Protein 8IM0 (pdb70)

Secondary structure (DSSP, 8-state):
--S-SSEEEEEEEEEEETTEEEEEEEEEEEETTTTEEEEEEEEEESPSPSS-GGGTGGG--TTS-B--TTS--HHHHTTTT-EEEEEEEEETTS-EEEEEEEEEEETTEEEEEEEEEEE---TTSTTTTT-EEEEPPEEEEEEEETTEEEEEEEEEEEETTS-EEEEEEEEEEEESS--PPP-SEEEEEEEEEEEE-TTSSEEEEEEEEEEE--/---EEEEE--EEEETT--EEEEEEEESS-GGGSEEEEEEE-TTS--EEEEEE-TTS-EEE-GGGTTTEEEEEEGGGTEEEEEE-S--GGG-EEEEEEEESS--S-GGG--EE---EEEEEEPP-

Radius of gyration: 22.07 Å; Cα contacts (8 Å, |Δi|>4): 914; chains: 2; bounding box: 45×40×70 Å

CATH classification: 2.40.155.10

Sequence (338 aa):
AIIKEFMRFKVHMEGSVNGHEFEIEGEGEGRPYEGTQTAKLKVTKGGPLPFAWDILSPQFSKAYVKHPADIPDYLKLSFPEGFKWERVMNFEDGGVVTVTQDSSLQDGEFIYKVKLRGTNFPSDGPVMQKKTMGWEASSERMYPEDGALKGEIKQRLKLKDGGHYDAEVKTTYKAKKPVQLPGAYNVNIKLDITSHNEDYTIVEQYERAEGRHSAQVQLVESGGGLVQAGGSLRLSCAVSGRPFSEYNLGWFRQAPGKEREFVARIRSSGTTVYTDSVKGRFSASRDNAKNMGYLQLNSLEPEDTAVYYCAMSRVDTDSPAFYDYWGQGTQVTVSTPR

Nearest PDB structures (foldseek):
  8b7g-assembly1_A  TM=1.001E+00  e=2.793E-44  Discosoma sp.
  2h5r-assembly1_A  TM=1.001E+00  e=3.870E-44  Discosoma sp.
  2h5o-assembly2_B  TM=1.000E+00  e=5.978E-44  Discosoma sp.
  8gos-assembly2_B  TM=1.001E+00  e=7.431E-44  Discosoma sp.
  7ry2-assembly4_D  TM=1.001E+00  e=2.087E-43  Discosoma sp.

Structure (mmCIF, N/CA/C/O backbone):
data_8IM0
#
_entry.id   8IM0
#
_cell.length_a   63.075
_cell.length_b   75.310
_cell.length_c   83.625
_cell.angle_alpha   90.00
_cell.angle_beta   90.00
_cell.angle_gamma   90.00
#
_symmetry.space_group_name_H-M   'P 21 21 21'
#
loop_
_entity.id
_entity.type
_entity.pdbx_description
1 polymer 'MCherry fluorescent protein'
2 polymer LaM8
3 water water
#
loop_
_atom_site.group_PDB
_atom_site.id
_atom_site.type_symbol
_atom_site.label_atom_id
_atom_site.label_alt_id
_atom_site.label_comp_id
_atom_site.label_asym_id
_atom_site.label_entity_id
_atom_site.label_seq_id
_atom_site.pdbx_PDB_ins_code
_atom_site.Cartn_x
_atom_site.Cartn_y
_atom_site.Cartn_z
_atom_site.occupancy
_atom_site.B_iso_or_equiv
_atom_site.auth_seq_id
_atom_site.auth_comp_id
_atom_site.auth_asym_id
_atom_site.auth_atom_id
_atom_site.pdbx_PDB_model_num
ATOM 1 N N . ALA A 1 12 ? -23.947 21.447 -14.190 1.00 27.45 6 ALA A N 1
ATOM 2 C CA . ALA A 1 12 ? -22.943 21.110 -15.201 1.00 33.82 6 ALA A CA 1
ATOM 3 C C . ALA A 1 12 ? -22.013 20.032 -14.661 1.00 27.66 6 ALA A C 1
ATOM 4 O O . ALA A 1 12 ? -21.541 20.112 -13.528 1.00 34.22 6 ALA A O 1
ATOM 6 N N . ILE A 1 13 ? -21.762 19.007 -15.465 1.00 14.93 7 ILE A N 1
ATOM 7 C CA . ILE A 1 13 ? -20.886 17.905 -15.081 1.00 14.59 7 ILE A CA 1
ATOM 8 C C . ILE A 1 13 ? -19.570 17.958 -15.851 1.00 12.08 7 ILE A C 1
ATOM 9 O O . ILE A 1 13 ? -18.490 17.992 -15.258 1.00 13.53 7 ILE A O 1
ATOM 14 N N . ILE A 1 14 ? -19.641 17.960 -17.183 1.00 11.25 8 ILE A N 1
ATOM 15 C CA . ILE A 1 14 ? -18.454 18.088 -18.027 1.00 11.55 8 ILE A CA 1
ATOM 16 C C . ILE A 1 14 ? -18.666 19.288 -18.929 1.00 11.64 8 ILE A C 1
ATOM 17 O O . ILE A 1 14 ? -19.660 19.351 -19.664 1.00 12.72 8 ILE A O 1
ATOM 22 N N . LYS A 1 15 ? -17.749 20.243 -18.854 1.00 10.69 9 LYS A N 1
ATOM 23 C CA . LYS A 1 15 ? -17.738 21.408 -19.726 1.00 10.98 9 LYS A CA 1
ATOM 24 C C . LYS A 1 15 ? -16.775 21.169 -20.889 1.00 10.24 9 LYS A C 1
ATOM 25 O O . LYS A 1 15 ? -16.019 20.198 -20.914 1.00 10.30 9 LYS A O 1
ATOM 31 N N . GLU A 1 16 ? -16.762 22.103 -21.840 1.00 9.52 10 GLU A N 1
ATOM 32 C CA . GLU A 1 16 ? -15.886 21.978 -23.001 1.00 9.69 10 GLU A CA 1
ATOM 33 C C . GLU A 1 16 ? -14.423 22.225 -22.675 1.00 8.85 10 GLU A C 1
ATOM 34 O O . GLU A 1 16 ? -13.558 21.869 -23.487 1.00 10.05 10 GLU A O 1
ATOM 40 N N . PHE A 1 17 ? -14.129 22.786 -21.504 1.00 8.78 11 PHE A N 1
ATOM 41 C CA . PHE A 1 17 ? -12.774 22.912 -20.994 1.00 8.61 11 PHE A CA 1
ATOM 42 C C . PHE A 1 17 ? -12.801 22.340 -19.591 1.00 9.95 11 PHE A C 1
ATOM 43 O O . PHE A 1 17 ? -13.680 22.697 -18.803 1.00 10.69 11 PHE A O 1
ATOM 51 N N . MET A 1 18 ? -11.861 21.445 -19.282 1.00 8.72 12 MET A N 1
ATOM 52 C CA . MET A 1 18 ? -11.776 20.794 -17.971 1.00 10.57 12 MET A CA 1
ATOM 53 C C . MET A 1 18 ? -10.332 20.636 -17.538 1.00 8.68 12 MET A C 1
ATOM 54 O O . MET A 1 18 ? -9.478 20.257 -18.340 1.00 10.07 12 MET A O 1
ATOM 59 N N . ARG A 1 19 ? -10.083 20.889 -16.253 1.00 9.76 13 ARG A N 1
ATOM 60 C CA . ARG A 1 19 ? -8.800 20.630 -15.612 1.00 10.89 13 ARG A CA 1
ATOM 61 C C . ARG A 1 19 ? -8.826 19.303 -14.865 1.00 11.50 13 ARG A C 1
ATOM 62 O O . ARG A 1 19 ? -9.885 18.785 -14.511 1.00 11.71 13 ARG A O 1
ATOM 70 N N . PHE A 1 20 ? -7.629 18.767 -14.614 1.00 10.39 14 PHE A N 1
ATOM 71 C CA . PHE A 1 20 ? -7.481 17.563 -13.812 1.00 11.64 14 PHE A CA 1
ATOM 72 C C . PHE A 1 20 ? -6.254 17.658 -12.918 1.00 10.79 14 PHE A C 1
ATOM 73 O O . PHE A 1 20 ? -5.331 18.429 -13.171 1.00 11.14 14 PHE A O 1
ATOM 81 N N . LYS A 1 21 ? -6.273 16.850 -11.862 1.00 11.77 15 LYS A N 1
ATOM 82 C CA . LYS A 1 21 ? -5.124 16.634 -10.989 1.00 10.67 15 LYS A CA 1
ATOM 83 C C . LYS A 1 21 ? -4.844 15.140 -10.934 1.00 11.73 15 LYS A C 1
ATOM 84 O O . LYS A 1 21 ? -5.773 14.329 -10.962 1.00 12.98 15 LYS A O 1
ATOM 90 N N . VAL A 1 22 ? -3.568 14.768 -10.877 1.00 12.07 16 VAL A N 1
ATOM 91 C CA . VAL A 1 22 ? -3.194 13.356 -10.881 1.00 12.97 16 VAL A CA 1
ATOM 92 C C . VAL A 1 22 ? -2.118 13.084 -9.834 1.00 12.86 16 VAL A C 1
ATOM 93 O O . VAL A 1 22 ? -1.187 13.873 -9.654 1.00 12.67 16 VAL A O 1
ATOM 97 N N . HIS A 1 23 ? -2.246 11.944 -9.158 1.00 12.53 17 HIS A N 1
ATOM 98 C CA . HIS A 1 23 ? -1.225 11.429 -8.250 1.00 13.40 17 HIS A CA 1
ATOM 99 C C . HIS A 1 23 ? -0.938 9.987 -8.650 1.00 12.87 17 HIS A C 1
ATOM 100 O O . HIS A 1 23 ? -1.870 9.193 -8.823 1.00 13.46 17 HIS A O 1
ATOM 107 N N . MET A 1 24 ? 0.343 9.643 -8.778 1.00 12.95 18 MET A N 1
ATOM 108 C CA . MET A 1 24 ? 0.701 8.254 -9.022 1.00 12.16 18 MET A CA 1
ATOM 109 C C . MET A 1 24 ? 1.713 7.793 -7.971 1.00 11.99 18 MET A C 1
ATOM 110 O O . MET A 1 24 ? 2.616 8.545 -7.583 1.00 13.94 18 MET A O 1
ATOM 115 N N . GLU A 1 25 ? 1.519 6.573 -7.484 1.00 12.75 19 GLU A N 1
ATOM 116 C CA . GLU A 1 25 ? 2.515 5.887 -6.673 1.00 13.77 19 GLU A CA 1
ATOM 117 C C . GLU A 1 25 ? 2.910 4.624 -7.415 1.00 12.62 19 GLU A C 1
ATOM 118 O O . GLU A 1 25 ? 2.047 3.890 -7.911 1.00 14.27 19 GLU A O 1
ATOM 124 N N . GLY A 1 26 ? 4.209 4.387 -7.510 1.00 12.63 20 GLY A N 1
ATOM 125 C CA . GLY A 1 26 ? 4.668 3.313 -8.364 1.00 15.45 20 GLY A CA 1
ATOM 126 C C . GLY A 1 26 ? 5.956 2.691 -7.882 1.00 13.78 20 GLY A C 1
ATOM 127 O O . GLY A 1 26 ? 6.656 3.220 -7.015 1.00 12.93 20 GLY A O 1
ATOM 128 N N . SER A 1 27 ? 6.260 1.548 -8.480 1.00 13.06 21 SER A N 1
ATOM 129 C CA . SER A 1 27 ? 7.535 0.868 -8.326 1.00 12.58 21 SER A CA 1
ATOM 130 C C . SER A 1 27 ? 7.870 0.222 -9.658 1.00 11.76 21 SER A C 1
ATOM 131 O O . SER A 1 27 ? 7.006 -0.421 -10.254 1.00 14.60 21 SER A O 1
ATOM 134 N N . VAL A 1 28 ? 9.104 0.393 -10.122 1.00 11.30 22 VAL A N 1
ATOM 135 C CA . VAL A 1 28 ? 9.581 -0.259 -11.340 1.00 12.05 22 VAL A CA 1
ATOM 136 C C . VAL A 1 28 ? 10.902 -0.941 -11.016 1.00 11.51 22 VAL A C 1
ATOM 137 O O . VAL A 1 28 ? 11.858 -0.282 -10.585 1.00 12.59 22 VAL A O 1
ATOM 141 N N . ASN A 1 29 ? 10.954 -2.261 -11.214 1.00 13.06 23 ASN A N 1
ATOM 142 C CA . ASN A 1 29 ? 12.124 -3.068 -10.841 1.00 12.99 23 ASN A CA 1
ATOM 143 C C . ASN A 1 29 ? 12.574 -2.763 -9.409 1.00 14.47 23 ASN A C 1
ATOM 144 O O . ASN A 1 29 ? 13.767 -2.666 -9.122 1.00 15.71 23 ASN A O 1
ATOM 149 N N . GLY A 1 30 ? 11.603 -2.584 -8.518 1.00 14.17 24 GLY A N 1
ATOM 150 C CA . GLY A 1 30 ? 11.876 -2.341 -7.112 1.00 15.05 24 GLY A CA 1
ATOM 151 C C . GLY A 1 30 ? 12.136 -0.896 -6.733 1.00 17.47 24 GLY A C 1
ATOM 152 O O . GLY A 1 30 ? 12.250 -0.600 -5.535 1.00 19.46 24 GLY A O 1
ATOM 153 N N . HIS A 1 31 ? 12.241 0.020 -7.691 1.00 14.80 25 HIS A N 1
ATOM 154 C CA . HIS A 1 31 ? 12.496 1.420 -7.380 1.00 14.00 25 HIS A CA 1
ATOM 155 C C . HIS A 1 31 ? 11.168 2.137 -7.153 1.00 14.10 25 HIS A C 1
ATOM 156 O O . HIS A 1 31 ? 10.365 2.284 -8.084 1.00 14.37 25 HIS A O 1
ATOM 163 N N . GLU A 1 32 ? 10.937 2.593 -5.926 1.00 14.07 26 GLU A N 1
ATOM 164 C CA . GLU A 1 32 ? 9.684 3.235 -5.553 1.00 14.87 26 GLU A CA 1
ATOM 165 C C . GLU A 1 32 ? 9.728 4.730 -5.835 1.00 13.51 26 GLU A C 1
ATOM 166 O O . GLU A 1 32 ? 10.776 5.375 -5.718 1.00 14.44 26 GLU A O 1
ATOM 172 N N . PHE A 1 33 ? 8.570 5.282 -6.209 1.00 13.37 27 PHE A N 1
ATOM 173 C CA . PHE A 1 33 ? 8.489 6.698 -6.539 1.00 11.88 27 PHE A CA 1
ATOM 174 C C . PHE A 1 33 ? 7.051 7.185 -6.422 1.00 10.21 27 PHE A C 1
ATOM 175 O O . PHE A 1 33 ? 6.102 6.402 -6.356 1.00 11.74 27 PHE A O 1
ATOM 183 N N . GLU A 1 34 ? 6.907 8.509 -6.414 1.00 12.19 28 GLU A N 1
ATOM 184 C CA . GLU A 1 34 ? 5.607 9.159 -6.489 1.00 13.01 28 GLU A CA 1
ATOM 185 C C . GLU A 1 34 ? 5.700 10.331 -7.453 1.00 12.28 28 GLU A C 1
ATOM 186 O O . GLU A 1 34 ? 6.752 10.966 -7.589 1.00 12.89 28 GLU A O 1
ATOM 192 N N . ILE A 1 35 ? 4.582 10.601 -8.129 1.00 12.30 29 ILE A N 1
ATOM 193 C CA . ILE A 1 35 ? 4.470 11.692 -9.089 1.00 11.37 29 ILE A CA 1
ATOM 194 C C . ILE A 1 35 ? 3.179 12.447 -8.815 1.00 11.47 29 ILE A C 1
ATOM 195 O O . ILE A 1 35 ? 2.154 11.844 -8.488 1.00 13.19 29 ILE A O 1
ATOM 200 N N . GLU A 1 36 ? 3.241 13.775 -8.916 1.00 11.99 30 GLU A N 1
ATOM 201 C CA . GLU A 1 36 ? 2.066 14.624 -8.819 1.00 12.05 30 GLU A CA 1
ATOM 202 C C . GLU A 1 36 ? 1.983 15.477 -10.069 1.00 12.66 30 GLU A C 1
ATOM 203 O O . GLU A 1 36 ? 3.004 15.933 -10.583 1.00 13.45 30 GLU A O 1
ATOM 209 N N . GLY A 1 37 ? 0.765 15.700 -10.549 1.00 12.48 31 GLY A N 1
ATOM 210 C CA . GLY A 1 37 ? 0.625 16.453 -11.776 1.00 14.20 31 GLY A CA 1
ATOM 211 C C . GLY A 1 37 ? -0.696 17.175 -11.874 1.00 11.77 31 GLY A C 1
ATOM 212 O O . GLY A 1 37 ? -1.629 16.945 -11.108 1.00 11.92 31 GLY A O 1
ATOM 213 N N . GLU A 1 38 ? -0.752 18.046 -12.873 1.00 11.07 32 GLU A N 1
ATOM 214 C CA . GLU A 1 38 ? -1.940 18.827 -13.169 1.00 12.24 32 GLU A CA 1
ATOM 215 C C . GLU A 1 38 ? -2.057 18.920 -14.677 1.00 12.18 32 GLU A C 1
ATOM 216 O O . GLU A 1 38 ? -1.045 19.039 -15.368 1.00 13.95 32 GLU A O 1
ATOM 218 N N . GLY A 1 39 ? -3.291 18.880 -15.177 1.00 11.20 33 GLY A N 1
ATOM 219 C CA . GLY A 1 39 ? -3.521 18.894 -16.606 1.00 12.69 33 GLY A CA 1
ATOM 220 C C . GLY A 1 39 ? -4.768 19.679 -16.951 1.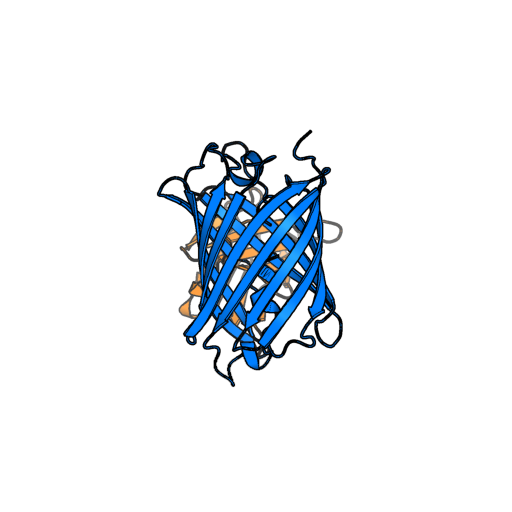00 10.71 33 GLY A C 1
ATOM 221 O O . GLY A 1 39 ? -5.509 20.138 -16.077 1.00 11.33 33 GLY A O 1
ATOM 222 N N . GLU A 1 40 ? -4.987 19.824 -18.252 1.00 10.27 34 GLU A N 1
ATOM 223 C CA . GLU A 1 40 ? -6.174 20.516 -18.739 1.00 10.30 34 GLU A CA 1
ATOM 224 C C . GLU A 1 40 ? -6.398 20.133 -20.191 1.00 9.66 34 GLU A C 1
ATOM 225 O O . GLU A 1 40 ? -5.486 19.671 -20.882 1.00 10.74 34 GLU A O 1
ATOM 231 N N . GLY A 1 41 ? -7.621 20.344 -20.656 1.00 9.29 35 GLY A N 1
ATOM 232 C CA . GLY A 1 41 ? -7.908 20.029 -22.037 1.00 10.05 35 GLY A CA 1
ATOM 233 C C . GLY A 1 41 ? -9.354 20.278 -22.380 1.00 8.44 35 GLY A C 1
ATOM 234 O O . GLY A 1 41 ? -10.120 20.864 -21.604 1.00 8.69 35 GLY A O 1
ATOM 235 N N . ARG A 1 42 ? -9.706 19.802 -23.568 1.00 9.22 36 ARG A N 1
ATOM 236 C CA . ARG A 1 42 ? -11.014 20.066 -24.158 1.00 9.18 36 ARG A CA 1
ATOM 237 C C . ARG A 1 42 ? -11.625 18.705 -24.453 1.00 9.03 36 ARG A C 1
ATOM 238 O O . ARG A 1 42 ? -11.290 18.072 -25.474 1.00 9.41 36 ARG A O 1
ATOM 246 N N . PRO A 1 43 ? -12.480 18.198 -23.560 1.00 9.22 37 PRO A N 1
ATOM 247 C CA . PRO A 1 43 ? -12.861 16.775 -23.628 1.00 9.77 37 PRO A CA 1
ATOM 248 C C . PRO A 1 43 ? -13.593 16.375 -24.884 1.00 9.56 37 PRO A C 1
ATOM 249 O O . PRO A 1 43 ? -13.466 15.222 -25.322 1.00 10.49 37 PRO A O 1
ATOM 253 N N . TYR A 1 44 ? -14.353 17.279 -25.490 1.00 9.20 38 TYR A N 1
ATOM 254 C CA . TYR A 1 44 ? -15.091 16.940 -26.701 1.00 8.95 38 TYR A CA 1
ATOM 255 C C . TYR A 1 44 ? -14.255 17.113 -27.956 1.00 10.09 38 TYR A C 1
ATOM 256 O O . TYR A 1 44 ? -14.629 16.593 -29.016 1.00 13.44 38 TYR A O 1
ATOM 265 N N . GLU A 1 45 ? -13.140 17.826 -27.870 1.00 10.28 39 GLU A N 1
ATOM 266 C CA . GLU A 1 45 ? -12.197 17.950 -28.974 1.00 9.81 39 GLU A CA 1
ATOM 267 C C . GLU A 1 45 ? -11.116 16.887 -28.930 1.00 9.39 39 GLU A C 1
ATOM 268 O O . GLU A 1 45 ? -10.428 16.690 -29.933 1.00 11.87 39 GLU A O 1
ATOM 274 N N . GLY A 1 46 ? -10.952 16.198 -27.801 1.00 9.24 40 GLY A N 1
ATOM 275 C CA . GLY A 1 46 ? -9.984 15.127 -27.713 1.00 11.73 40 GLY A CA 1
ATOM 276 C C . GLY A 1 46 ? -8.551 15.552 -27.492 1.00 10.41 40 GLY A C 1
ATOM 277 O O . GLY A 1 46 ? -7.642 14.785 -27.818 1.00 12.72 40 GLY A O 1
ATOM 278 N N . THR A 1 47 ? -8.312 16.726 -26.914 1.00 9.60 41 THR A N 1
ATOM 279 C CA . THR A 1 47 ? -6.954 17.230 -26.738 1.00 10.63 41 THR A CA 1
ATOM 280 C C . THR A 1 47 ? -6.720 17.582 -25.273 1.00 9.43 41 THR A C 1
ATOM 281 O O . THR A 1 47 ? -7.630 18.057 -24.579 1.00 10.08 41 THR A O 1
ATOM 285 N N . GLN A 1 48 ? -5.489 17.374 -24.804 1.00 8.89 42 GLN A N 1
ATOM 286 C CA . GLN A 1 48 ? -5.170 17.677 -23.414 1.00 8.99 42 GLN A CA 1
ATOM 287 C C . GLN A 1 48 ? -3.662 17.777 -23.239 1.00 9.72 42 GLN A C 1
ATOM 288 O O . GLN A 1 48 ? -2.883 17.259 -24.045 1.00 10.20 42 GLN A O 1
ATOM 294 N N . THR A 1 49 ? -3.262 18.439 -22.152 1.00 10.62 43 THR A N 1
ATOM 295 C CA . THR A 1 49 ? -1.861 18.534 -21.758 1.00 10.59 43 THR A CA 1
ATOM 296 C C . THR A 1 49 ? -1.759 18.236 -20.270 1.00 10.63 43 THR A C 1
ATOM 297 O O . THR A 1 49 ? -2.743 18.315 -19.527 1.00 11.37 43 THR A O 1
ATOM 301 N N . ALA A 1 50 ? -0.542 17.913 -19.835 1.00 10.75 44 ALA A N 1
ATOM 302 C CA . ALA A 1 50 ? -0.298 17.754 -18.409 1.00 10.62 44 ALA A CA 1
ATOM 303 C C . ALA A 1 50 ? 1.145 18.096 -18.093 1.00 10.68 44 ALA A C 1
ATOM 304 O O . ALA A 1 50 ? 2.030 17.968 -18.939 1.00 11.68 44 ALA A O 1
ATOM 306 N N . LYS A 1 51 ? 1.358 18.535 -16.854 1.00 10.87 45 LYS A N 1
ATOM 307 C CA . LYS A 1 51 ? 2.691 18.767 -16.318 1.00 11.21 45 LYS A CA 1
ATOM 308 C C . LYS A 1 51 ? 2.848 17.881 -15.092 1.00 10.32 45 LYS A C 1
ATOM 309 O O . LYS A 1 51 ? 2.044 17.962 -14.159 1.00 12.30 45 LYS A O 1
ATOM 315 N N . LEU A 1 52 ? 3.864 17.020 -15.119 1.00 11.64 46 LEU A N 1
ATOM 316 C CA . LEU A 1 52 ? 4.095 16.022 -14.085 1.00 12.23 46 LEU A CA 1
ATOM 317 C C . LEU A 1 52 ? 5.410 16.321 -13.377 1.00 12.16 46 LEU A C 1
ATOM 318 O O . LEU A 1 52 ? 6.380 16.758 -14.002 1.00 13.06 46 LEU A O 1
ATOM 323 N N . LYS A 1 53 ? 5.440 16.068 -12.070 1.00 11.60 47 LYS A N 1
ATOM 324 C CA . LYS A 1 53 ? 6.645 16.256 -11.268 1.00 13.12 47 LYS A CA 1
ATOM 325 C C . LYS A 1 53 ? 6.893 15.015 -10.428 1.00 10.53 47 LYS A C 1
ATOM 326 O O . LYS A 1 53 ? 5.988 14.540 -9.744 1.00 12.84 47 LYS A O 1
ATOM 332 N N . VAL A 1 54 ? 8.122 14.501 -10.482 1.00 12.00 48 VAL A N 1
ATOM 333 C CA . VAL A 1 54 ? 8.532 13.433 -9.568 1.00 12.61 48 VAL A CA 1
ATOM 334 C C . VAL A 1 54 ? 8.753 14.033 -8.182 1.00 13.53 48 VAL A C 1
ATOM 335 O O . VAL A 1 54 ? 9.617 14.900 -8.003 1.00 16.35 48 VAL A O 1
ATOM 339 N N . THR A 1 55 ? 7.935 13.618 -7.217 1.00 12.82 49 THR A N 1
ATOM 340 C CA . THR A 1 55 ? 7.974 14.178 -5.870 1.00 14.00 49 THR A CA 1
ATOM 341 C C . THR A 1 55 ? 8.678 13.280 -4.864 1.00 18.90 49 THR A C 1
ATOM 342 O O . THR A 1 55 ? 9.084 13.772 -3.805 1.00 18.82 49 THR A O 1
ATOM 346 N N . LYS A 1 56 ? 8.811 11.985 -5.148 1.00 14.39 50 LYS A N 1
ATOM 347 C CA . LYS A 1 56 ? 9.565 11.062 -4.311 1.00 16.36 50 LYS A CA 1
ATOM 348 C C . LYS A 1 56 ? 10.263 10.052 -5.212 1.00 17.71 50 LYS A C 1
ATOM 349 O O . LYS A 1 56 ? 9.701 9.608 -6.222 1.00 14.75 50 LYS A O 1
ATOM 355 N N . GLY A 1 57 ? 11.495 9.699 -4.851 1.00 17.00 51 GLY A N 1
ATOM 356 C CA . GLY A 1 57 ? 12.224 8.695 -5.596 1.00 16.08 51 GLY A CA 1
ATOM 357 C C . GLY A 1 57 ? 12.919 9.187 -6.843 1.00 16.56 51 GLY A C 1
ATOM 358 O O . GLY A 1 57 ? 13.383 8.365 -7.640 1.00 18.29 51 GLY A O 1
ATOM 359 N N . GLY A 1 58 ? 13.012 10.496 -7.047 1.00 14.70 52 GLY A N 1
ATOM 360 C CA . GLY A 1 58 ? 13.690 11.035 -8.200 1.00 16.44 52 GLY A CA 1
ATOM 361 C C . GLY A 1 58 ? 15.174 11.226 -7.955 1.00 21.82 52 GLY A C 1
ATOM 362 O O . GLY A 1 58 ? 15.617 11.375 -6.812 1.00 21.38 52 GLY A O 1
ATOM 363 N N . PRO A 1 59 ? 15.980 11.194 -9.023 1.00 18.44 53 PRO A N 1
ATOM 364 C CA . PRO A 1 59 ? 15.621 10.892 -10.417 1.00 18.01 53 PRO A CA 1
ATOM 365 C C . PRO A 1 59 ? 15.268 9.420 -10.618 1.00 17.94 53 PRO A C 1
ATOM 366 O O . PRO A 1 59 ? 15.767 8.530 -9.924 1.00 16.82 53 PRO A O 1
ATOM 370 N N . LEU A 1 60 ? 14.387 9.140 -11.574 1.00 15.25 54 LEU A N 1
ATOM 371 C CA . LEU A 1 60 ? 14.002 7.758 -11.823 1.00 14.14 54 LEU A CA 1
ATOM 372 C C . LEU A 1 60 ? 15.095 7.060 -12.624 1.00 11.20 54 LEU A C 1
ATOM 373 O O . LEU A 1 60 ? 15.710 7.677 -13.490 1.00 13.52 54 LEU A O 1
ATOM 378 N N . PRO A 1 61 ? 15.360 5.780 -12.355 1.00 13.28 55 PRO A N 1
ATOM 379 C CA . PRO A 1 61 ? 16.413 5.057 -13.085 1.00 13.66 55 PRO A CA 1
ATOM 380 C C . PRO A 1 61 ? 15.957 4.402 -14.379 1.00 14.31 55 PRO A C 1
ATOM 381 O O . PRO A 1 61 ? 16.723 3.614 -14.946 1.00 16.46 55 PRO A O 1
ATOM 385 N N . PHE A 1 62 ? 14.756 4.718 -14.866 1.00 12.83 56 PHE A N 1
ATOM 386 C CA . PHE A 1 62 ? 14.153 4.044 -16.013 1.00 12.79 56 PHE A CA 1
ATOM 387 C C . PHE A 1 62 ? 13.483 5.087 -16.905 1.00 11.97 56 PHE A C 1
ATOM 388 O O . PHE A 1 62 ? 13.296 6.246 -16.515 1.00 12.28 56 PHE A O 1
ATOM 396 N N . ALA A 1 63 ? 13.108 4.648 -18.112 1.00 11.23 57 ALA A N 1
ATOM 397 C CA . ALA A 1 63 ? 12.515 5.511 -19.138 1.00 9.82 57 ALA A CA 1
ATOM 398 C C . ALA A 1 63 ? 11.166 6.075 -18.707 1.00 9.35 57 ALA A C 1
ATOM 399 O O . ALA A 1 63 ? 10.257 5.332 -18.333 1.00 10.53 57 ALA A O 1
ATOM 401 N N . TRP A 1 64 ? 11.030 7.401 -18.822 1.00 9.73 58 TRP A N 1
ATOM 402 C CA . TRP A 1 64 ? 9.754 8.070 -18.588 1.00 10.58 58 TRP A CA 1
ATOM 403 C C . TRP A 1 64 ? 8.638 7.490 -19.453 1.00 9.13 58 TRP A C 1
ATOM 404 O O . TRP A 1 64 ? 7.478 7.471 -19.036 1.00 9.42 58 TRP A O 1
ATOM 415 N N . ASP A 1 65 ? 8.975 7.032 -20.663 1.00 9.38 59 ASP A N 1
ATOM 416 C CA . ASP A 1 65 ? 7.950 6.645 -21.628 1.00 9.47 59 ASP A CA 1
ATOM 417 C C . ASP A 1 65 ? 7.031 5.527 -21.125 1.00 10.21 59 ASP A C 1
ATOM 418 O O . ASP A 1 65 ? 5.889 5.422 -21.584 1.00 10.86 59 ASP A O 1
ATOM 423 N N . ILE A 1 66 ? 7.484 4.676 -20.193 1.00 8.96 60 ILE A N 1
ATOM 424 C CA . ILE A 1 66 ? 6.572 3.642 -19.689 1.00 9.84 60 ILE A CA 1
ATOM 425 C C . ILE A 1 66 ? 5.496 4.224 -18.781 1.00 9.79 60 ILE A C 1
ATOM 426 O O . ILE A 1 66 ? 4.458 3.591 -18.555 1.00 10.62 60 ILE A O 1
ATOM 431 N N . LEU A 1 67 ? 5.726 5.419 -18.238 1.00 9.40 61 LEU A N 1
ATOM 432 C CA . LEU A 1 67 ? 4.758 6.087 -17.370 1.00 10.02 61 LEU A CA 1
ATOM 433 C C . LEU A 1 67 ? 3.803 6.999 -18.131 1.00 8.45 61 LEU A C 1
ATOM 434 O O . LEU A 1 67 ? 2.671 7.218 -17.689 1.00 8.99 61 LEU A O 1
ATOM 439 N N . SER A 1 68 ? 4.232 7.538 -19.271 1.00 9.67 62 SER A N 1
ATOM 440 C CA . SER A 1 68 ? 3.454 8.591 -19.925 1.00 8.85 62 SER A CA 1
ATOM 441 C C . SER A 1 68 ? 2.024 8.197 -20.279 1.00 9.39 62 SER A C 1
ATOM 442 O O . SER A 1 68 ? 1.134 9.052 -20.133 1.00 9.78 62 SER A O 1
ATOM 445 N N . PRO A 1 69 ? 1.721 6.970 -20.730 1.00 9.72 63 PRO A N 1
ATOM 446 C CA . PRO A 1 69 ? 0.324 6.628 -21.045 1.00 9.98 63 PRO A CA 1
ATOM 447 C C . PRO A 1 69 ? -0.555 6.430 -19.828 1.00 9.90 63 PRO A C 1
ATOM 448 O O . PRO A 1 69 ? -1.741 6.133 -19.988 1.00 11.03 63 PRO A O 1
ATOM 452 N N . GLN A 1 70 ? -0.031 6.577 -18.613 1.00 9.71 64 GLN A N 1
ATOM 453 C CA . GLN A 1 70 ? -0.877 6.381 -17.441 1.00 10.32 64 GLN A CA 1
ATOM 454 C C . GLN A 1 70 ? -1.467 7.676 -16.908 1.00 11.11 64 GLN A C 1
ATOM 455 O O . GLN A 1 70 ? -2.297 7.627 -15.992 1.00 13.76 64 GLN A O 1
ATOM 461 N N . PHE A 1 71 ? -1.074 8.821 -17.452 1.00 12.86 65 PHE A N 1
ATOM 462 C CA . PHE A 1 71 ? -1.501 10.118 -16.910 1.00 14.96 65 PHE A CA 1
ATOM 463 C C . PHE A 1 71 ? -2.736 10.738 -17.566 1.00 24.07 65 PHE A C 1
ATOM 464 O O . PHE A 1 71 ? -3.393 11.604 -16.986 1.00 30.53 65 PHE A O 1
ATOM 495 N N . SER A 1 73 ? -6.354 9.258 -19.469 1.00 13.27 138 SER A N 1
ATOM 496 C CA . SER A 1 73 ? -7.263 10.357 -19.251 1.00 12.64 138 SER A CA 1
ATOM 497 C C . SER A 1 73 ? -8.282 10.300 -20.390 1.00 13.61 138 SER A C 1
ATOM 498 O O . SER A 1 73 ? -8.400 11.214 -21.212 1.00 12.15 138 SER A O 1
ATOM 501 N N . LYS A 1 74 ? -9.034 9.199 -20.423 1.00 15.91 139 LYS A N 1
ATOM 502 C CA . LYS A 1 74 ? -9.918 8.895 -21.543 1.00 14.97 139 LYS A CA 1
ATOM 503 C C . LYS A 1 74 ? -11.256 9.613 -21.507 1.00 14.13 139 LYS A C 1
ATOM 504 O O . LYS A 1 74 ? -12.071 9.382 -22.410 1.00 14.17 139 LYS A O 1
ATOM 510 N N . ALA A 1 75 ? -11.501 10.478 -20.523 1.00 12.00 140 ALA A N 1
ATOM 511 C CA . ALA A 1 75 ? -12.606 11.421 -20.633 1.00 13.40 140 ALA A CA 1
ATOM 512 C C . ALA A 1 75 ? -12.361 12.449 -21.727 1.00 11.05 140 ALA A C 1
ATOM 513 O O . ALA A 1 75 ? -13.303 13.130 -22.138 1.00 13.55 140 ALA A O 1
ATOM 515 N N . TYR A 1 76 ? -11.126 12.561 -22.216 1.00 9.69 141 TYR A N 1
ATOM 516 C CA . TYR A 1 76 ? -10.784 13.519 -23.264 1.00 10.18 141 TYR A CA 1
ATOM 517 C C . TYR A 1 76 ? -10.559 12.818 -24.601 1.00 12.24 141 TYR A C 1
ATOM 518 O O . TYR A 1 76 ? -9.494 12.949 -25.215 1.00 16.01 141 TYR A O 1
ATOM 527 N N . VAL A 1 77 ? -11.538 12.056 -25.050 1.00 12.02 142 VAL A N 1
ATOM 528 C CA . VAL A 1 77 ? -11.518 11.433 -26.367 1.00 11.26 142 VAL A CA 1
ATOM 529 C C . VAL A 1 77 ? -12.675 12.010 -27.167 1.00 10.52 142 VAL A C 1
ATOM 530 O O . VAL A 1 77 ? -13.820 11.989 -26.702 1.00 12.83 142 VAL A O 1
ATOM 534 N N . LYS A 1 78 ? -12.386 12.535 -28.353 1.00 10.18 143 LYS A N 1
ATOM 535 C CA . LYS A 1 78 ? -13.449 12.991 -29.237 1.00 11.87 143 LYS A CA 1
ATOM 536 C C . LYS A 1 78 ? -14.191 11.788 -29.808 1.00 11.90 143 LYS A C 1
ATOM 537 O O . LYS A 1 78 ? -13.582 10.902 -30.418 1.00 14.49 143 LYS A O 1
ATOM 543 N N . HIS A 1 79 ? -15.512 11.753 -29.627 1.00 11.74 144 HIS A N 1
ATOM 544 C CA . HIS A 1 79 ? -16.322 10.639 -30.108 1.00 13.88 144 HIS A CA 1
ATOM 545 C C . HIS A 1 79 ? -17.325 11.096 -31.155 1.00 14.46 144 HIS A C 1
ATOM 546 O O . HIS A 1 79 ? -17.956 12.149 -30.993 1.00 16.18 144 HIS A O 1
ATOM 553 N N . PRO A 1 80 ? -17.529 10.302 -32.209 1.00 14.02 145 PRO A N 1
ATOM 554 C CA . PRO A 1 80 ? -18.651 10.543 -33.123 1.00 16.33 145 PRO A CA 1
ATOM 555 C C . PRO A 1 80 ? -19.962 10.491 -32.359 1.00 14.55 145 PRO A C 1
ATOM 556 O O . PRO A 1 80 ? -20.092 9.793 -31.350 1.00 15.40 145 PRO A O 1
ATOM 560 N N . ALA A 1 81 ? -20.955 11.214 -32.885 1.00 18.52 146 ALA A N 1
ATOM 561 C CA . ALA A 1 81 ? -22.226 11.368 -32.188 1.00 22.13 146 ALA A CA 1
ATOM 562 C C . ALA A 1 81 ? -22.936 10.038 -31.964 1.00 22.04 146 ALA A C 1
ATOM 563 O O . ALA A 1 81 ? -23.691 9.899 -30.997 1.00 30.75 146 ALA A O 1
ATOM 565 N N . ASP A 1 82 ? -22.708 9.048 -32.827 1.00 17.39 147 ASP A N 1
ATOM 566 C CA . ASP A 1 82 ? -23.402 7.769 -32.728 1.00 19.86 147 ASP A CA 1
ATOM 567 C C . ASP A 1 82 ? -22.630 6.687 -31.972 1.00 23.00 147 ASP A C 1
ATOM 568 O O . ASP A 1 82 ? -23.066 5.529 -31.961 1.00 21.50 147 ASP A O 1
ATOM 573 N N . ILE A 1 83 ? -21.507 7.021 -31.341 1.00 16.31 148 ILE A N 1
ATOM 574 C CA . ILE A 1 83 ? -20.799 6.090 -30.474 1.00 15.89 148 ILE A CA 1
ATOM 575 C C . ILE A 1 83 ? -20.949 6.581 -29.036 1.00 13.40 148 ILE A C 1
ATOM 576 O O . ILE A 1 83 ? -20.401 7.641 -28.690 1.00 16.44 148 ILE A O 1
ATOM 581 N N . PRO A 1 84 ? -21.675 5.874 -28.170 1.00 15.48 149 PRO A N 1
ATOM 582 C CA . PRO A 1 84 ? -21.807 6.318 -26.771 1.00 16.98 149 PRO A CA 1
A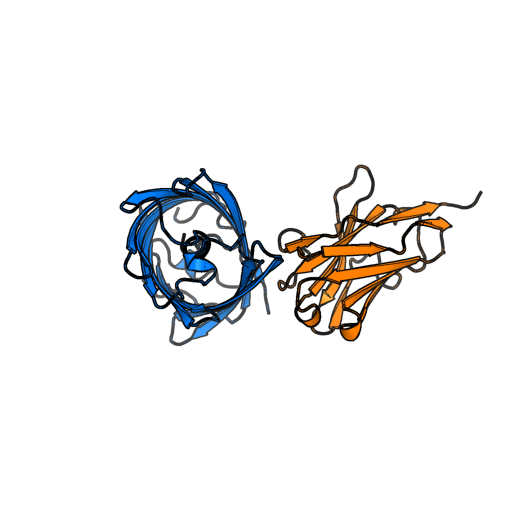TOM 583 C C . PRO A 1 84 ? -20.455 6.553 -26.110 1.00 14.91 149 PRO A C 1
ATOM 584 O O . PRO A 1 84 ? -19.565 5.697 -26.154 1.00 14.08 149 PRO A O 1
ATOM 588 N N . ASP A 1 85 ? -20.304 7.732 -25.490 1.00 14.64 150 ASP A N 1
ATOM 589 C CA . ASP A 1 85 ? -19.062 8.108 -24.810 1.00 13.51 150 ASP A CA 1
ATOM 590 C C . ASP A 1 85 ? -19.158 7.636 -23.361 1.00 14.11 150 ASP A C 1
ATOM 591 O O . ASP A 1 85 ? -19.376 8.418 -22.429 1.00 12.70 150 ASP A O 1
ATOM 596 N N . TYR A 1 86 ? -18.950 6.329 -23.185 1.00 12.25 151 TYR A N 1
ATOM 597 C CA . TYR A 1 86 ? -19.165 5.638 -21.914 1.00 11.78 151 TYR A CA 1
ATOM 598 C C . TYR A 1 86 ? -18.422 6.307 -20.763 1.00 11.85 151 TYR A C 1
ATOM 599 O O . TYR A 1 86 ? -18.984 6.513 -19.677 1.00 12.37 151 TYR A O 1
ATOM 608 N N . LEU A 1 87 ? -17.153 6.646 -20.972 1.00 11.46 152 LEU A N 1
ATOM 609 C CA . LEU A 1 87 ? -16.371 7.224 -19.884 1.00 11.27 152 LEU A CA 1
ATOM 610 C C . LEU A 1 87 ? -16.815 8.641 -19.524 1.00 10.96 152 LEU A C 1
ATOM 611 O O . LEU A 1 87 ? -16.787 9.009 -18.343 1.00 12.13 152 LEU A O 1
ATOM 616 N N . LYS A 1 88 ? -17.257 9.443 -20.494 1.00 11.08 153 LYS A N 1
ATOM 617 C CA . LYS A 1 88 ? -17.851 10.725 -20.120 1.00 11.12 153 LYS A CA 1
ATOM 618 C C . LYS A 1 88 ? -19.149 10.509 -19.350 1.00 10.31 153 LYS A C 1
ATOM 619 O O . LYS A 1 88 ? -19.388 11.167 -18.329 1.00 10.98 153 LYS A O 1
ATOM 625 N N . LEU A 1 89 ? -19.989 9.577 -19.818 1.00 10.44 154 LEU A N 1
ATOM 626 C CA . LEU A 1 89 ? -21.278 9.337 -19.175 1.00 11.87 154 LEU A CA 1
ATOM 627 C C . LEU A 1 89 ? -21.142 8.802 -17.761 1.00 11.11 154 LEU A C 1
ATOM 628 O O . LEU A 1 89 ? -22.098 8.903 -16.982 1.00 12.59 154 LEU A O 1
ATOM 633 N N . SER A 1 90 ? -19.984 8.247 -17.409 1.00 10.78 155 SER A N 1
ATOM 634 C CA . SER A 1 90 ? -19.770 7.744 -16.059 1.00 10.25 155 SER A CA 1
ATOM 635 C C . SER A 1 90 ? -19.747 8.850 -15.014 1.00 11.37 155 SER A C 1
ATOM 636 O O . SER A 1 90 ? -19.911 8.563 -13.823 1.00 12.74 155 SER A O 1
ATOM 639 N N . PHE A 1 91 ? -19.509 10.091 -15.409 1.00 11.09 156 PHE A N 1
ATOM 640 C CA . PHE A 1 91 ? -19.466 11.171 -14.443 1.00 12.11 156 PHE A CA 1
ATOM 641 C C . PHE A 1 91 ? -20.883 11.623 -14.086 1.00 11.85 156 PHE A C 1
ATOM 642 O O . PHE A 1 91 ? -21.802 11.493 -14.894 1.00 14.06 156 PHE A O 1
ATOM 650 N N . PRO A 1 92 ? -21.087 12.166 -12.876 1.00 14.39 157 PRO A N 1
ATOM 651 C CA . PRO A 1 92 ? -20.082 12.660 -11.924 1.00 13.68 157 PRO A CA 1
ATOM 652 C C . PRO A 1 92 ? -19.334 11.604 -11.106 1.00 15.25 157 PRO A C 1
ATOM 653 O O . PRO A 1 92 ? -18.261 11.900 -10.591 1.00 15.97 157 PRO A O 1
ATOM 657 N N . GLU A 1 93 ? -19.852 10.376 -11.003 1.00 12.85 158 GLU A N 1
ATOM 658 C CA . GLU A 1 93 ? -19.213 9.367 -10.155 1.00 13.88 158 GLU A CA 1
ATOM 659 C C . GLU A 1 93 ? -17.830 8.996 -10.681 1.00 15.48 158 GLU A C 1
ATOM 660 O O . GLU A 1 93 ? -16.856 8.917 -9.921 1.00 16.45 158 GLU A O 1
ATOM 666 N N . GLY A 1 94 ? -17.725 8.769 -11.982 1.00 12.01 159 GLY A N 1
ATOM 667 C CA . GLY A 1 94 ? -16.461 8.414 -12.598 1.00 12.42 159 GLY A CA 1
ATOM 668 C C . GLY A 1 94 ? -16.323 6.929 -12.870 1.00 9.88 159 GLY A C 1
ATOM 669 O O . GLY A 1 94 ? -17.293 6.180 -12.992 1.00 11.01 159 GLY A O 1
ATOM 670 N N . PHE A 1 95 ? -15.069 6.503 -12.977 1.00 11.56 160 PHE A N 1
ATOM 671 C CA . PHE A 1 95 ? -14.774 5.163 -13.461 1.00 10.75 160 PHE A CA 1
ATOM 672 C C . PHE A 1 95 ? -13.426 4.725 -12.924 1.00 10.05 160 PHE A C 1
ATOM 673 O O . PHE A 1 95 ? -12.659 5.520 -12.377 1.00 11.60 160 PHE A O 1
ATOM 681 N N . LYS A 1 96 ? -13.141 3.438 -13.093 1.00 11.71 161 LYS A N 1
ATOM 682 C CA . LYS A 1 96 ? -11.849 2.871 -12.753 1.00 10.46 161 LYS A CA 1
ATOM 683 C C . LYS A 1 96 ? -11.320 2.129 -13.966 1.00 12.07 161 LYS A C 1
ATOM 684 O O . LYS A 1 96 ? -12.090 1.699 -14.833 1.00 12.70 161 LYS A O 1
ATOM 690 N N . TRP A 1 97 ? -9.998 2.003 -14.046 1.00 11.27 162 TRP A N 1
ATOM 691 C CA . TRP A 1 97 ? -9.405 1.189 -15.099 1.00 11.69 162 TRP A CA 1
ATOM 692 C C . TRP A 1 97 ? -8.243 0.362 -14.564 1.00 10.58 162 TRP A C 1
ATOM 693 O O . TRP A 1 97 ? -7.606 0.712 -13.569 1.00 12.55 162 TRP A O 1
ATOM 704 N N . GLU A 1 98 ? -8.009 -0.770 -15.218 1.00 11.85 163 GLU A N 1
ATOM 705 C CA . GLU A 1 98 ? -6.921 -1.681 -14.887 1.00 12.54 163 GLU A CA 1
ATOM 706 C C . GLU A 1 98 ? -6.241 -2.092 -16.180 1.00 10.29 163 GLU A C 1
ATOM 707 O O . GLU A 1 98 ? -6.919 -2.504 -17.125 1.00 12.89 163 GLU A O 1
ATOM 713 N N . ARG A 1 99 ? -4.917 -2.025 -16.205 1.00 10.09 164 ARG A N 1
ATOM 714 C CA . ARG A 1 99 ? -4.146 -2.195 -17.429 1.00 9.95 164 ARG A CA 1
ATOM 715 C C . ARG A 1 99 ? -2.982 -3.142 -17.190 1.00 10.10 164 ARG A C 1
ATOM 716 O O . ARG A 1 99 ? -2.385 -3.144 -16.111 1.00 10.99 164 ARG A O 1
ATOM 724 N N . VAL A 1 100 ? -2.657 -3.937 -18.207 1.00 9.60 165 VAL A N 1
ATOM 725 C CA . VAL A 1 100 ? -1.426 -4.713 -18.227 1.00 10.99 165 VAL A CA 1
ATOM 726 C C . VAL A 1 100 ? -0.704 -4.421 -19.536 1.00 9.58 165 VAL A C 1
ATOM 727 O O . VAL A 1 100 ? -1.301 -4.517 -20.616 1.00 10.91 165 VAL A O 1
ATOM 731 N N . MET A 1 101 ? 0.564 -4.042 -19.438 1.00 9.98 166 MET A N 1
ATOM 732 C CA . MET A 1 101 ? 1.435 -3.894 -20.599 1.00 10.09 166 MET A CA 1
ATOM 733 C C . MET A 1 101 ? 2.493 -4.978 -20.585 1.00 11.50 166 MET A C 1
ATOM 734 O O . MET A 1 101 ? 3.269 -5.078 -19.625 1.00 12.28 166 MET A O 1
ATOM 739 N N . ASN A 1 102 ? 2.522 -5.778 -21.644 1.00 10.38 167 ASN A N 1
ATOM 740 C CA . ASN A 1 102 ? 3.480 -6.868 -21.776 1.00 9.93 167 ASN A CA 1
ATOM 741 C C . ASN A 1 102 ? 4.480 -6.474 -22.853 1.00 10.66 167 ASN A C 1
ATOM 742 O O . ASN A 1 102 ? 4.139 -6.445 -24.041 1.00 11.21 167 ASN A O 1
ATOM 747 N N . PHE A 1 103 ? 5.699 -6.149 -22.453 1.00 9.44 168 PHE A N 1
ATOM 748 C CA . PHE A 1 103 ? 6.726 -5.709 -23.388 1.00 10.31 168 PHE A CA 1
ATOM 749 C C . PHE A 1 103 ? 7.440 -6.895 -24.037 1.00 11.83 168 PHE A C 1
ATOM 750 O O . PHE A 1 103 ? 7.506 -7.999 -23.488 1.00 11.62 168 PHE A O 1
ATOM 758 N N . GLU A 1 104 ? 8.000 -6.646 -25.223 1.00 10.68 169 GLU A N 1
ATOM 759 C CA . GLU A 1 104 ? 8.550 -7.734 -26.035 1.00 10.97 169 GLU A CA 1
ATOM 760 C C . GLU A 1 104 ? 9.678 -8.493 -25.347 1.00 11.00 169 GLU A C 1
ATOM 761 O O . GLU A 1 104 ? 9.878 -9.679 -25.638 1.00 13.84 169 GLU A O 1
ATOM 767 N N . ASP A 1 105 ? 10.429 -7.846 -24.459 1.00 10.96 170 ASP A N 1
ATOM 768 C CA . ASP A 1 105 ? 11.551 -8.494 -23.784 1.00 9.64 170 ASP A CA 1
ATOM 769 C C . ASP A 1 105 ? 11.173 -9.041 -22.417 1.00 10.66 170 ASP A C 1
ATOM 770 O O . ASP A 1 105 ? 12.063 -9.427 -21.642 1.00 11.16 170 ASP A O 1
ATOM 775 N N . GLY A 1 106 ? 9.884 -9.093 -22.105 1.00 9.84 171 GLY A N 1
ATOM 776 C CA . GLY A 1 106 ? 9.427 -9.709 -20.877 1.00 10.95 171 GLY A CA 1
ATOM 777 C C . GLY A 1 106 ? 9.166 -8.750 -19.733 1.00 10.95 171 GLY A C 1
ATOM 778 O O . GLY A 1 106 ? 8.693 -9.188 -18.677 1.00 11.78 171 GLY A O 1
ATOM 779 N N . GLY A 1 107 ? 9.470 -7.461 -19.891 1.00 10.23 172 GLY A N 1
ATOM 780 C CA . GLY A 1 107 ? 9.024 -6.500 -18.900 1.00 10.70 172 GLY A CA 1
ATOM 781 C C . GLY A 1 107 ? 7.509 -6.458 -18.827 1.00 9.69 172 GLY A C 1
ATOM 782 O O . GLY A 1 107 ? 6.813 -6.688 -19.819 1.00 10.27 172 GLY A O 1
ATOM 783 N N . VAL A 1 108 ? 6.988 -6.216 -17.629 1.00 10.26 173 VAL A N 1
ATOM 784 C CA . VAL A 1 108 ? 5.549 -6.154 -17.400 1.00 10.38 173 VAL A CA 1
ATOM 785 C C . VAL A 1 108 ? 5.242 -4.906 -16.582 1.00 10.57 173 VAL A C 1
ATOM 786 O O . VAL A 1 108 ? 5.927 -4.624 -15.590 1.00 12.05 173 VAL A O 1
ATOM 790 N N . VAL A 1 109 ? 4.197 -4.177 -16.973 1.00 11.38 174 VAL A N 1
ATOM 791 C CA . VAL A 1 109 ? 3.676 -3.067 -16.178 1.00 11.00 174 VAL A CA 1
ATOM 792 C C . VAL A 1 109 ? 2.201 -3.324 -15.906 1.00 10.28 174 VAL A C 1
ATOM 793 O O . VAL A 1 109 ? 1.419 -3.542 -16.841 1.00 12.15 174 VAL A O 1
ATOM 797 N N . THR A 1 110 ? 1.816 -3.273 -14.634 1.00 11.82 175 THR A N 1
ATOM 798 C CA . THR A 1 110 ? 0.428 -3.417 -14.223 1.00 11.69 175 THR A CA 1
ATOM 799 C C . THR A 1 110 ? 0.001 -2.102 -13.586 1.00 10.57 175 THR A C 1
ATOM 800 O O . THR A 1 110 ? 0.753 -1.529 -12.789 1.00 13.09 175 THR A O 1
ATOM 804 N N . VAL A 1 111 ? -1.183 -1.619 -13.954 1.00 10.54 176 VAL A N 1
ATOM 805 C CA . VAL A 1 111 ? -1.648 -0.301 -13.532 1.00 11.34 176 VAL A CA 1
ATOM 806 C C . VAL A 1 111 ? -3.100 -0.401 -13.087 1.00 12.53 176 VAL A C 1
ATOM 807 O O . VAL A 1 111 ? -3.914 -1.068 -13.730 1.00 13.25 176 VAL A O 1
ATOM 811 N N . THR A 1 112 ? -3.435 0.265 -11.984 1.00 12.55 177 THR A N 1
ATOM 812 C CA . THR A 1 112 ? -4.828 0.476 -11.608 1.00 13.88 177 THR A CA 1
ATOM 813 C C . THR A 1 112 ? -5.061 1.961 -11.379 1.00 11.74 177 THR A C 1
ATOM 814 O O . THR A 1 112 ? -4.161 2.681 -10.942 1.00 13.23 177 THR A O 1
ATOM 818 N N . GLN A 1 113 ? -6.277 2.415 -11.679 1.00 11.42 178 GLN A N 1
ATOM 819 C CA . GLN A 1 113 ? -6.539 3.848 -11.691 1.00 11.44 178 GLN A CA 1
ATOM 820 C C . GLN A 1 113 ? -7.971 4.120 -11.270 1.00 11.20 178 GLN A C 1
ATOM 821 O O . GLN A 1 113 ? -8.885 3.369 -11.623 1.00 11.53 178 GLN A O 1
ATOM 827 N N . ASP A 1 114 ? -8.156 5.209 -10.523 1.00 11.34 179 ASP A N 1
ATOM 828 C CA . ASP A 1 114 ? -9.485 5.695 -10.194 1.00 11.40 179 ASP A CA 1
ATOM 829 C C . ASP A 1 114 ? -9.648 7.118 -10.720 1.00 10.15 179 ASP A C 1
ATOM 830 O O . ASP A 1 114 ? -8.775 7.964 -10.505 1.00 11.72 179 ASP A O 1
ATOM 835 N N . SER A 1 115 ? -10.779 7.387 -11.369 1.00 11.09 180 SER A N 1
ATOM 836 C CA . SER A 1 115 ? -11.094 8.713 -11.895 1.00 11.29 180 SER A CA 1
ATOM 837 C C . SER A 1 115 ? -12.395 9.211 -11.281 1.00 10.59 180 SER A C 1
ATOM 838 O O . SER A 1 115 ? -13.411 8.513 -11.337 1.00 13.74 180 SER A O 1
ATOM 841 N N . SER A 1 116 ? -12.366 10.419 -10.707 1.00 11.65 181 SER A N 1
ATOM 842 C CA . SER A 1 116 ? -13.537 11.005 -10.056 1.00 12.45 181 SER A CA 1
ATOM 843 C C . SER A 1 116 ? -13.614 12.478 -10.430 1.00 14.66 181 SER A C 1
ATOM 844 O O . SER A 1 116 ? -12.742 13.018 -11.112 1.00 12.21 181 SER A O 1
ATOM 847 N N . LEU A 1 117 ? -14.667 13.139 -9.963 1.00 16.54 182 LEU A N 1
ATOM 848 C CA . LEU A 1 117 ? -14.910 14.544 -10.269 1.00 15.64 182 LEU A CA 1
ATOM 849 C C . LEU A 1 117 ? -15.165 15.246 -8.951 1.00 16.10 182 LEU A C 1
ATOM 850 O O . LEU A 1 117 ? -16.036 14.823 -8.182 1.00 19.47 182 LEU A O 1
ATOM 855 N N . GLN A 1 118 ? -14.399 16.293 -8.679 1.00 14.11 183 GLN A N 1
ATOM 856 C CA . GLN A 1 118 ? -14.496 17.010 -7.413 1.00 17.28 183 GLN A CA 1
ATOM 857 C C . GLN A 1 118 ? -14.358 18.493 -7.701 1.00 14.87 183 GLN A C 1
ATOM 858 O O . GLN A 1 118 ? -13.348 18.925 -8.263 1.00 15.40 183 GLN A O 1
ATOM 861 N N . ASP A 1 119 ? -15.368 19.273 -7.317 1.00 18.39 184 ASP A N 1
ATOM 862 C CA . ASP A 1 119 ? -15.325 20.731 -7.474 1.00 21.05 184 ASP A CA 1
ATOM 863 C C . ASP A 1 119 ? -14.970 21.143 -8.901 1.00 18.54 184 ASP A C 1
ATOM 864 O O . ASP A 1 119 ? -14.169 22.049 -9.131 1.00 20.67 184 ASP A O 1
ATOM 869 N N . GLY A 1 120 ? -15.559 20.453 -9.871 1.00 17.32 185 GLY A N 1
ATOM 870 C CA . GLY A 1 120 ? -15.422 20.820 -11.264 1.00 15.54 185 GLY A CA 1
ATOM 871 C C . GLY A 1 120 ? -14.138 20.392 -11.931 1.00 12.74 185 GLY A C 1
ATOM 872 O O . GLY A 1 120 ? -13.918 20.762 -13.088 1.00 13.56 185 GLY A O 1
ATOM 873 N N . GLU A 1 121 ? -13.293 19.606 -11.263 1.00 12.42 186 GLU A N 1
ATOM 874 C CA . GLU A 1 121 ? -12.058 19.101 -11.856 1.00 13.54 186 GLU A CA 1
ATOM 875 C C . GLU A 1 121 ? -11.997 17.587 -11.738 1.00 12.82 186 GLU A C 1
ATOM 876 O O . GLU A 1 121 ? -12.465 17.019 -10.749 1.00 13.70 186 GLU A O 1
ATOM 882 N N . PHE A 1 122 ? -11.419 16.932 -12.746 1.00 12.54 187 PHE A N 1
ATOM 883 C CA . PHE A 1 122 ? -11.212 15.492 -12.654 1.00 11.50 187 PHE A CA 1
ATOM 884 C C . PHE A 1 122 ? -10.048 15.208 -11.706 1.00 11.57 187 PHE A C 1
ATOM 885 O O . PHE A 1 122 ? -9.067 15.957 -11.657 1.00 13.94 187 PHE A O 1
ATOM 893 N N . ILE A 1 123 ? -10.167 14.123 -10.947 1.00 12.30 188 ILE A N 1
ATOM 894 C CA . ILE A 1 123 ? -9.156 13.695 -9.981 1.00 12.55 188 ILE A CA 1
ATOM 895 C C . ILE A 1 123 ? -8.760 12.272 -10.343 1.00 10.06 188 ILE A C 1
ATOM 896 O O . ILE A 1 123 ? -9.610 11.376 -10.360 1.00 11.83 188 ILE A O 1
ATOM 901 N N . TYR A 1 124 ? -7.470 12.061 -10.582 1.00 10.57 189 TYR A N 1
ATOM 902 C CA . TYR A 1 124 ? -6.945 10.769 -11.003 1.00 10.66 189 TYR A CA 1
ATOM 903 C C . TYR A 1 124 ? -5.978 10.248 -9.948 1.00 10.93 189 TYR A C 1
ATOM 904 O O . TYR A 1 124 ? -5.078 10.975 -9.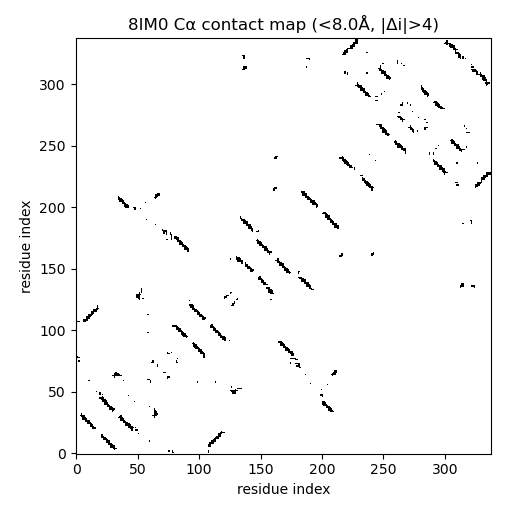506 1.00 12.27 189 TYR A O 1
ATOM 913 N N . LYS A 1 125 ? -6.131 8.977 -9.597 1.00 11.33 190 LYS A N 1
ATOM 914 C CA . LYS A 1 125 ? -5.218 8.302 -8.678 1.00 11.83 190 LYS A CA 1
ATOM 915 C C . LYS A 1 125 ? -4.730 7.025 -9.339 1.00 9.09 190 LYS A C 1
ATOM 916 O O . LYS A 1 125 ? -5.544 6.198 -9.760 1.00 12.36 190 LYS A O 1
ATOM 922 N N . VAL A 1 126 ? -3.410 6.887 -9.460 1.00 10.73 191 VAL A N 1
ATOM 923 C CA . VAL A 1 126 ? -2.793 5.817 -10.243 1.00 11.63 191 VAL A CA 1
ATOM 924 C C . VAL A 1 126 ? -1.865 5.012 -9.349 1.00 12.09 191 VAL A C 1
ATOM 925 O O . VAL A 1 126 ? -1.082 5.591 -8.589 1.00 11.68 191 VAL A O 1
ATOM 929 N N . LYS A 1 127 ? -1.922 3.686 -9.477 1.00 11.81 192 LYS A N 1
ATOM 930 C CA . LYS A 1 127 ? -0.962 2.792 -8.834 1.00 12.81 192 LYS A CA 1
ATOM 931 C C . LYS A 1 127 ? -0.314 1.931 -9.907 1.00 12.28 192 LYS A C 1
ATOM 932 O O . LYS A 1 127 ? -1.016 1.342 -10.733 1.00 13.36 192 LYS A O 1
ATOM 938 N N . LEU A 1 128 ? 1.013 1.861 -9.906 1.00 11.02 193 LEU A N 1
ATOM 939 C CA . LEU A 1 128 ? 1.738 1.218 -10.995 1.00 11.66 193 LEU A CA 1
ATOM 940 C C . LEU A 1 128 ? 2.830 0.309 -10.448 1.00 13.09 193 LEU A C 1
ATOM 941 O O . LEU A 1 128 ? 3.557 0.682 -9.524 1.00 13.39 193 LEU A O 1
ATOM 946 N N . ARG A 1 129 ? 2.973 -0.870 -11.051 1.00 11.75 194 ARG A N 1
ATOM 947 C CA . ARG A 1 129 ? 4.048 -1.797 -10.715 1.00 11.45 194 ARG A CA 1
ATOM 948 C C . ARG A 1 129 ? 4.674 -2.312 -12.000 1.00 10.66 194 ARG A C 1
ATOM 949 O O . ARG A 1 129 ? 3.992 -2.935 -12.819 1.00 13.13 194 ARG A O 1
ATOM 957 N N . GLY A 1 130 ? 5.964 -2.090 -12.162 1.00 11.32 195 GLY A N 1
ATOM 958 C CA . GLY A 1 130 ? 6.713 -2.635 -13.286 1.00 11.72 195 GLY A CA 1
ATOM 959 C C . GLY A 1 130 ? 7.746 -3.636 -12.790 1.00 12.44 195 GLY A C 1
ATOM 960 O O . GLY A 1 130 ? 8.400 -3.398 -11.766 1.00 12.66 195 GLY A O 1
ATOM 961 N N . THR A 1 131 ? 7.889 -4.745 -13.517 1.00 11.69 196 THR A N 1
ATOM 962 C CA . THR A 1 131 ? 8.790 -5.819 -13.103 1.00 12.28 196 THR A CA 1
ATOM 963 C C . THR A 1 131 ? 9.467 -6.432 -14.319 1.00 13.63 196 THR A C 1
ATOM 964 O O . THR A 1 131 ? 8.978 -6.346 -15.449 1.00 11.95 196 THR A O 1
ATOM 968 N N . ASN A 1 132 ? 10.603 -7.073 -14.072 1.00 11.97 197 ASN A N 1
ATOM 969 C CA . ASN A 1 132 ? 11.267 -7.936 -15.044 1.00 12.42 197 ASN A CA 1
ATOM 970 C C . ASN A 1 132 ? 11.784 -7.182 -16.260 1.00 11.67 197 ASN A C 1
ATOM 971 O O . ASN A 1 132 ? 11.947 -7.764 -17.328 1.00 12.71 197 ASN A O 1
ATOM 976 N N . PHE A 1 133 ? 12.090 -5.897 -16.124 1.00 11.21 198 PHE A N 1
ATOM 977 C CA . PHE A 1 133 ? 12.765 -5.204 -17.216 1.00 11.66 198 PHE A CA 1
ATOM 978 C C . PHE A 1 133 ? 14.244 -5.574 -17.217 1.00 12.95 198 PHE A C 1
ATOM 979 O O . PHE A 1 133 ? 14.909 -5.418 -16.187 1.00 13.98 198 PHE A O 1
ATOM 987 N N . PRO A 1 134 ? 14.790 -6.091 -18.313 1.00 11.41 199 PRO A N 1
ATOM 988 C CA . PRO A 1 134 ? 16.205 -6.487 -18.299 1.00 13.75 199 PRO A CA 1
ATOM 989 C C . PRO A 1 134 ? 17.105 -5.298 -18.000 1.00 14.07 199 PRO A C 1
ATOM 990 O O . PRO A 1 134 ? 16.844 -4.175 -18.430 1.00 13.18 199 PRO A O 1
ATOM 994 N N . SER A 1 135 ? 18.196 -5.559 -17.271 1.00 14.72 200 SER A N 1
ATOM 995 C CA . SER A 1 135 ? 19.068 -4.478 -16.824 1.00 13.91 200 SER A CA 1
ATOM 996 C C . SER A 1 135 ? 19.718 -3.740 -17.984 1.00 15.89 200 SER A C 1
ATOM 997 O O . SER A 1 135 ? 20.051 -2.554 -17.857 1.00 16.74 200 SER A O 1
ATOM 1000 N N . ASP A 1 136 ? 19.928 -4.417 -19.112 1.00 15.17 201 ASP A N 1
ATOM 1001 C CA . ASP A 1 136 ? 20.540 -3.794 -20.273 1.00 16.07 201 ASP A CA 1
ATOM 1002 C C . ASP A 1 136 ? 19.526 -3.475 -21.357 1.00 16.37 201 ASP A C 1
ATOM 1003 O O . ASP A 1 136 ? 19.917 -3.140 -22.481 1.00 18.46 201 ASP A O 1
ATOM 1008 N N . GLY A 1 137 ? 18.243 -3.570 -21.045 1.00 14.70 202 GLY A N 1
ATOM 1009 C CA . GLY A 1 137 ? 17.204 -3.240 -22.005 1.00 13.50 202 GLY A CA 1
ATOM 1010 C C . GLY A 1 137 ? 16.971 -1.750 -22.087 1.00 12.82 202 GLY A C 1
ATOM 1011 O O . GLY A 1 137 ? 17.502 -0.944 -21.301 1.00 13.09 202 GLY A O 1
ATOM 1012 N N . PRO A 1 138 ? 16.144 -1.351 -23.057 1.00 12.00 203 PRO A N 1
ATOM 1013 C CA . PRO A 1 138 ? 15.973 0.084 -23.320 1.00 11.95 203 PRO A CA 1
ATOM 1014 C C . PRO A 1 138 ? 15.229 0.831 -22.233 1.00 11.09 203 PRO A C 1
ATOM 1015 O O . PRO A 1 138 ? 15.400 2.054 -22.122 1.00 12.16 203 PRO A O 1
ATOM 1019 N N . VAL A 1 139 ? 14.413 0.156 -21.431 1.00 10.22 204 VAL A N 1
ATOM 1020 C CA . VAL A 1 139 ? 13.700 0.845 -20.358 1.00 10.17 204 VAL A CA 1
ATOM 1021 C C . VAL A 1 139 ? 14.653 1.207 -19.218 1.00 10.91 204 VAL A C 1
ATOM 1022 O O . VAL A 1 139 ? 14.734 2.369 -18.805 1.00 11.22 204 VAL A O 1
ATOM 1026 N N . MET A 1 140 ? 15.411 0.229 -18.711 1.00 10.40 205 MET A N 1
ATOM 1027 C CA . MET A 1 140 ? 16.340 0.533 -17.625 1.00 12.18 205 MET A CA 1
ATOM 1028 C C . MET A 1 140 ? 17.541 1.342 -18.088 1.00 12.66 205 MET A C 1
ATOM 1029 O O . MET A 1 140 ? 18.173 2.003 -17.260 1.00 15.21 205 MET A O 1
ATOM 1034 N N . GLN A 1 141 ? 17.855 1.346 -19.376 1.00 12.45 206 GLN A N 1
ATOM 1035 C CA . GLN A 1 141 ? 18.972 2.136 -19.870 1.00 14.25 206 GLN A CA 1
ATOM 1036 C C . GLN A 1 141 ? 18.555 3.481 -20.447 1.00 13.53 206 GLN A C 1
ATOM 1037 O O . GLN A 1 141 ? 19.415 4.225 -20.926 1.00 14.94 206 GLN A O 1
ATOM 1043 N N . LYS A 1 142 ? 17.266 3.811 -20.406 1.00 12.07 207 LYS A N 1
ATOM 1044 C CA . LYS A 1 142 ? 16.749 5.092 -20.903 1.00 12.42 207 LYS A CA 1
ATOM 1045 C C . LYS A 1 142 ? 17.128 5.333 -22.361 1.00 12.80 207 LYS A C 1
ATOM 1046 O O . LYS A 1 142 ? 17.667 6.379 -22.725 1.00 14.09 207 LYS A O 1
ATOM 1052 N N . LYS A 1 143 ? 16.812 4.357 -23.209 1.00 11.40 208 LYS A N 1
ATOM 1053 C CA . LYS A 1 143 ? 17.149 4.411 -24.625 1.00 12.01 208 LYS A CA 1
ATOM 1054 C C . LYS A 1 143 ? 15.926 4.565 -25.521 1.00 12.22 208 LYS A C 1
ATOM 1055 O O . LYS A 1 143 ? 16.007 4.265 -26.714 1.00 12.88 208 LYS A O 1
ATOM 1061 N N . THR A 1 144 ? 14.803 5.013 -24.977 1.00 12.64 209 THR A N 1
ATOM 1062 C CA . THR A 1 144 ? 13.579 5.188 -25.747 1.00 11.10 209 THR A CA 1
ATOM 1063 C C . THR A 1 144 ? 13.390 6.664 -26.078 1.00 13.02 209 THR A C 1
ATOM 1064 O O . THR A 1 144 ? 13.983 7.544 -25.448 1.00 13.81 209 THR A O 1
ATOM 1068 N N . MET A 1 145 ? 12.569 6.935 -27.092 1.00 11.49 210 MET A N 1
ATOM 1069 C CA . MET A 1 145 ? 12.287 8.328 -27.454 1.00 12.19 210 MET A CA 1
ATOM 1070 C C . MET A 1 145 ? 10.863 8.476 -27.988 1.00 11.20 210 MET A C 1
ATOM 1071 O O . MET A 1 145 ? 10.620 8.973 -29.095 1.00 12.83 210 MET A O 1
ATOM 1076 N N . GLY A 1 146 ? 9.901 8.077 -27.175 1.00 10.51 211 GLY A N 1
ATOM 1077 C CA . GLY A 1 146 ? 8.519 8.412 -27.435 1.00 10.11 211 GLY A CA 1
ATOM 1078 C C . GLY A 1 146 ? 7.767 7.306 -28.153 1.00 9.35 211 GLY A C 1
ATOM 1079 O O . GLY A 1 146 ? 8.342 6.445 -28.823 1.00 11.51 211 GLY A O 1
ATOM 1080 N N . TRP A 1 147 ? 6.446 7.359 -28.022 1.00 9.37 212 TRP A N 1
ATOM 1081 C CA . TRP A 1 147 ? 5.543 6.384 -28.618 1.00 9.33 212 TRP A CA 1
ATOM 1082 C C . TRP A 1 147 ? 5.169 6.779 -30.042 1.00 9.09 212 TRP A C 1
ATOM 1083 O O . TRP A 1 147 ? 4.962 7.962 -30.343 1.00 13.22 212 TRP A O 1
ATOM 1094 N N . GLU A 1 148 ? 5.036 5.778 -30.903 1.00 8.38 213 GLU A N 1
ATOM 1095 C CA . GLU A 1 148 ? 4.342 6.002 -32.166 1.00 8.32 213 GLU A CA 1
ATOM 1096 C C . GLU A 1 148 ? 2.837 6.095 -31.916 1.00 8.38 213 GLU A C 1
ATOM 1097 O O . GLU A 1 148 ? 2.330 5.627 -30.888 1.00 9.82 213 GLU A O 1
ATOM 1103 N N . ALA A 1 149 ? 2.131 6.760 -32.832 1.00 9.02 214 ALA A N 1
ATOM 1104 C CA . ALA A 1 149 ? 0.678 6.849 -32.724 1.00 8.48 214 ALA A CA 1
ATOM 1105 C C . ALA A 1 149 ? 0.065 5.454 -32.658 1.00 10.42 214 ALA A C 1
ATOM 1106 O O . ALA A 1 149 ? 0.492 4.533 -33.364 1.00 9.63 214 ALA A O 1
ATOM 1108 N N . SER A 1 150 ? -0.948 5.301 -31.802 1.00 14.81 215 SER A N 1
ATOM 1109 C CA . SER A 1 150 ? -1.557 4.017 -31.473 1.00 14.81 215 SER A CA 1
ATOM 1110 C C . SER A 1 150 ? -3.008 3.991 -31.940 1.00 14.81 215 SER A C 1
ATOM 1111 O O . SER A 1 150 ? -3.684 5.023 -31.976 1.00 14.81 215 SER A O 1
ATOM 1114 N N . SER A 1 151 ? -3.510 2.798 -32.242 1.00 12.19 216 SER A N 1
ATOM 1115 C CA . SER A 1 151 ? -4.943 2.599 -32.418 1.00 13.12 216 SER A CA 1
ATOM 1116 C C . SER A 1 151 ? -5.416 1.552 -31.417 1.00 12.48 216 SER A C 1
ATOM 1117 O O . SER A 1 151 ? -4.962 0.405 -31.452 1.00 15.27 216 SER A O 1
ATOM 1120 N N . GLU A 1 152 ? -6.312 1.942 -30.521 1.00 12.25 217 GLU A N 1
ATOM 1121 C CA . GLU A 1 152 ? -6.800 1.036 -29.492 1.00 11.13 217 GLU A CA 1
ATOM 1122 C C . GLU A 1 152 ? -8.126 0.452 -29.972 1.00 14.89 217 GLU A C 1
ATOM 1123 O O . GLU A 1 152 ? -9.050 1.200 -30.313 1.00 15.47 217 GLU A O 1
ATOM 1129 N N . ARG A 1 153 ? -8.204 -0.873 -30.026 1.00 12.15 218 ARG A N 1
ATOM 1130 C CA . ARG A 1 153 ? -9.436 -1.568 -30.387 1.00 12.87 218 ARG A CA 1
ATOM 1131 C C . ARG A 1 153 ? -10.299 -1.672 -29.137 1.00 11.52 218 ARG A C 1
ATOM 1132 O O . ARG A 1 153 ? -9.915 -2.344 -28.172 1.00 13.88 218 ARG A O 1
ATOM 1134 N N . MET A 1 154 ? -11.446 -0.989 -29.138 1.00 10.96 219 MET A N 1
ATOM 1135 C CA . MET A 1 154 ? -12.368 -0.957 -28.002 1.00 11.77 219 MET A CA 1
ATOM 1136 C C . MET A 1 154 ? -13.539 -1.893 -28.259 1.00 13.45 219 MET A C 1
ATOM 1137 O O . MET A 1 154 ? -14.058 -1.960 -29.377 1.00 15.12 219 MET A O 1
ATOM 1142 N N . TYR A 1 155 ? -14.005 -2.561 -27.207 1.00 12.88 220 TYR A N 1
ATOM 1143 C CA . TYR A 1 155 ? -15.137 -3.463 -27.373 1.00 13.18 220 TYR A CA 1
ATOM 1144 C C . TYR A 1 155 ? -15.771 -3.724 -26.018 1.00 13.79 220 TYR A C 1
ATOM 1145 O O . TYR A 1 155 ? -15.060 -3.804 -25.006 1.00 13.59 220 TYR A O 1
ATOM 1154 N N . PRO A 1 156 ? -17.094 -3.884 -25.968 1.00 13.12 221 PRO A N 1
ATOM 1155 C CA . PRO A 1 156 ? -17.753 -4.241 -24.707 1.00 15.16 221 PRO A CA 1
ATOM 1156 C C . PRO A 1 156 ? -17.550 -5.712 -24.386 1.00 15.51 221 PRO A C 1
ATOM 1157 O O . PRO A 1 156 ? -17.567 -6.567 -25.274 1.00 18.24 221 PRO A O 1
ATOM 1161 N N . GLU A 1 157 ? -17.354 -6.003 -23.099 1.00 14.46 222 GLU A N 1
ATOM 1162 C CA . GLU A 1 157 ? -17.211 -7.387 -22.652 1.00 17.13 222 GLU A CA 1
ATOM 1163 C C . GLU A 1 157 ? -17.450 -7.455 -21.154 1.00 17.39 222 GLU A C 1
ATOM 1164 O O . GLU A 1 157 ? -16.877 -6.667 -20.399 1.00 15.81 222 GLU A O 1
ATOM 1170 N N . ASP A 1 158 ? -18.316 -8.383 -20.737 1.00 18.01 223 ASP A N 1
ATOM 1171 C CA . ASP A 1 158 ? -18.558 -8.675 -19.325 1.00 19.70 223 ASP A CA 1
ATOM 1172 C C . ASP A 1 158 ? -19.142 -7.479 -18.574 1.00 16.61 223 ASP A C 1
ATOM 1173 O O . ASP A 1 158 ? -18.973 -7.356 -17.358 1.00 19.17 223 ASP A O 1
ATOM 1178 N N . GLY A 1 159 ? -19.840 -6.596 -19.284 1.00 15.96 224 GLY A N 1
ATOM 1179 C CA . GLY A 1 159 ? -20.395 -5.403 -18.687 1.00 16.80 224 GLY A CA 1
ATOM 1180 C C . GLY A 1 159 ? -19.427 -4.253 -18.544 1.00 15.91 224 GLY A C 1
ATOM 1181 O O . GLY A 1 159 ? -19.785 -3.236 -17.944 1.00 18.87 224 GLY A O 1
ATOM 1182 N N . ALA A 1 160 ? -18.217 -4.383 -19.079 1.00 15.59 225 ALA A N 1
ATOM 1183 C CA . ALA A 1 160 ? -17.203 -3.342 -19.047 1.00 16.36 225 ALA A CA 1
ATOM 1184 C C . ALA A 1 160 ? -16.800 -2.995 -20.473 1.00 14.53 225 ALA A C 1
ATOM 1185 O O . ALA A 1 160 ? -17.200 -3.645 -21.443 1.00 15.16 225 ALA A O 1
ATOM 1187 N N . LEU A 1 161 ? -16.003 -1.939 -20.598 1.00 15.17 226 LEU A N 1
ATOM 1188 C CA . LEU A 1 161 ? -15.406 -1.552 -21.868 1.00 13.13 226 LEU A CA 1
ATOM 1189 C C . LEU A 1 161 ? -13.942 -1.964 -21.849 1.00 12.94 226 LEU A C 1
ATOM 1190 O O . LEU A 1 161 ? -13.215 -1.620 -20.913 1.00 13.90 226 LEU A O 1
ATOM 1195 N N . LYS A 1 162 ? -13.511 -2.712 -22.856 1.00 12.31 227 LYS A N 1
ATOM 1196 C CA . LYS A 1 162 ? -12.129 -3.169 -22.918 1.00 11.47 227 LYS A CA 1
ATOM 1197 C C . LYS A 1 162 ? -11.424 -2.573 -24.128 1.00 10.50 227 LYS A C 1
ATOM 1198 O O . LYS A 1 162 ? -12.056 -2.203 -25.125 1.00 12.18 227 LYS A O 1
ATOM 1204 N N . GLY A 1 163 ? -10.111 -2.445 -24.006 1.00 11.81 228 GLY A N 1
ATOM 1205 C CA . GLY A 1 163 ? -9.293 -1.953 -25.100 1.00 11.43 228 GLY A CA 1
ATOM 1206 C C . GLY A 1 163 ? -8.042 -2.790 -25.241 1.00 10.77 228 GLY A C 1
ATOM 1207 O O . GLY A 1 163 ? -7.479 -3.275 -24.255 1.00 12.02 228 GLY A O 1
ATOM 1208 N N . GLU A 1 164 ? -7.603 -2.960 -26.488 1.00 11.68 229 GLU A N 1
ATOM 1209 C CA . GLU A 1 164 ? -6.362 -3.661 -26.779 1.00 11.64 229 GLU A CA 1
ATOM 1210 C C . GLU A 1 164 ? -5.532 -2.828 -27.747 1.00 10.64 229 GLU A C 1
ATOM 1211 O O . GLU A 1 164 ? -6.054 -2.304 -28.739 1.00 11.08 229 GLU A O 1
ATOM 1213 N N . ILE A 1 165 ? -4.237 -2.706 -27.468 1.00 10.10 230 ILE A N 1
ATOM 1214 C CA . ILE A 1 165 ? -3.326 -1.916 -28.294 1.00 10.81 230 ILE A CA 1
ATOM 1215 C C . ILE A 1 165 ? -2.071 -2.728 -28.571 1.00 10.63 230 ILE A C 1
ATOM 1216 O O . ILE A 1 165 ? -1.497 -3.337 -27.656 1.00 11.42 230 ILE A O 1
ATOM 1221 N N . LYS A 1 166 ? -1.622 -2.696 -29.825 1.00 11.38 231 LYS A N 1
ATOM 1222 C CA . LYS A 1 166 ? -0.255 -3.059 -30.189 1.00 11.57 231 LYS A CA 1
ATOM 1223 C C . LYS A 1 166 ? 0.529 -1.755 -30.192 1.00 12.72 231 LYS A C 1
ATOM 1224 O O . LYS A 1 166 ? 0.450 -0.975 -31.144 1.00 14.39 231 LYS A O 1
ATOM 1226 N N . GLN A 1 167 ? 1.253 -1.478 -29.116 1.00 11.19 232 GLN A N 1
ATOM 1227 C CA . GLN A 1 167 ? 1.922 -0.200 -28.917 1.00 12.01 232 GLN A CA 1
ATOM 1228 C C . GLN A 1 167 ? 3.403 -0.316 -29.276 1.00 12.00 232 GLN A C 1
ATOM 1229 O O . GLN A 1 167 ? 4.008 -1.379 -29.117 1.00 14.97 232 GLN A O 1
ATOM 1235 N N . ARG A 1 168 ? 3.985 0.770 -29.795 1.00 10.31 233 ARG A N 1
ATOM 1236 C CA . ARG A 1 168 ? 5.353 0.741 -30.312 1.00 9.32 233 ARG A CA 1
ATOM 1237 C C . ARG A 1 168 ? 6.134 1.955 -29.819 1.00 9.11 233 ARG A C 1
ATOM 1238 O O . ARG A 1 168 ? 5.754 3.099 -30.103 1.00 10.33 233 ARG A O 1
ATOM 1246 N N . LEU A 1 169 ? 7.224 1.706 -29.090 1.00 9.50 234 LEU A N 1
ATOM 1247 C CA . LEU A 1 169 ? 8.127 2.752 -28.650 1.00 9.80 234 LEU A CA 1
ATOM 1248 C C . LEU A 1 169 ? 9.273 2.898 -29.638 1.00 11.10 234 LEU A C 1
ATOM 1249 O O . LEU A 1 169 ? 9.814 1.900 -30.139 1.00 12.47 234 LEU A O 1
ATOM 1254 N N . LYS A 1 170 ? 9.643 4.145 -29.924 1.00 10.24 235 LYS A N 1
ATOM 1255 C CA . LYS A 1 170 ? 10.839 4.434 -30.698 1.00 10.39 235 LYS A CA 1
ATOM 1256 C C . LYS A 1 170 ? 12.073 4.279 -29.824 1.00 11.37 235 LYS A C 1
ATOM 1257 O O . LYS A 1 170 ? 12.068 4.665 -28.656 1.00 11.95 235 LYS A O 1
ATOM 1263 N N . LEU A 1 171 ? 13.138 3.731 -30.399 1.00 11.12 236 LEU A N 1
ATOM 1264 C CA . LEU A 1 171 ? 14.430 3.661 -29.726 1.00 12.77 236 LEU A CA 1
ATOM 1265 C C . LEU A 1 171 ? 15.353 4.747 -30.273 1.00 13.21 236 LEU A C 1
ATOM 1266 O O . LEU A 1 171 ? 15.304 5.092 -31.457 1.00 13.44 236 LEU A O 1
ATOM 1271 N N . LYS A 1 172 ? 16.229 5.259 -29.400 1.00 13.30 237 LYS A N 1
ATOM 1272 C CA . LYS A 1 172 ? 17.158 6.317 -29.793 1.00 14.14 237 LYS A CA 1
ATOM 1273 C C . LYS A 1 172 ? 18.092 5.870 -30.910 1.00 15.95 237 LYS A C 1
ATOM 1274 O O . LYS A 1 172 ? 18.536 6.702 -31.708 1.00 18.64 237 LYS A O 1
ATOM 1280 N N . ASP A 1 173 ? 18.395 4.575 -30.992 1.00 15.32 238 ASP A N 1
ATOM 1281 C CA . ASP A 1 173 ? 19.285 4.066 -32.033 1.00 19.86 238 ASP A CA 1
ATOM 1282 C C . ASP A 1 173 ? 18.584 3.841 -33.367 1.00 19.58 238 ASP A C 1
ATOM 1283 O O . ASP A 1 173 ? 19.226 3.388 -34.323 1.00 21.49 238 ASP A O 1
ATOM 1288 N N . GLY A 1 174 ? 17.296 4.161 -33.464 1.00 14.94 239 GLY A N 1
ATOM 1289 C CA . GLY A 1 174 ? 16.565 4.027 -34.703 1.00 13.84 239 GLY A CA 1
ATOM 1290 C C . GLY A 1 174 ? 15.658 2.819 -34.773 1.00 16.03 239 GLY A C 1
ATOM 1291 O O . GLY A 1 174 ? 14.838 2.736 -35.690 1.00 16.49 239 GLY A O 1
ATOM 1292 N N . GLY A 1 175 ? 15.775 1.889 -33.832 1.00 14.48 240 GLY A N 1
ATOM 1293 C CA . GLY A 1 175 ? 14.927 0.717 -33.796 1.00 16.24 240 GLY A CA 1
ATOM 1294 C C . GLY A 1 175 ? 13.609 0.995 -33.094 1.00 11.23 240 GLY A C 1
ATOM 1295 O O . GLY A 1 175 ? 13.224 2.138 -32.850 1.00 11.44 240 GLY A O 1
ATOM 1296 N N . HIS A 1 176 ? 12.916 -0.086 -32.752 1.00 12.05 241 HIS A N 1
ATOM 1297 C CA . HIS A 1 176 ? 11.626 0.017 -32.071 1.00 10.84 241 HIS A CA 1
ATOM 1298 C C . HIS A 1 176 ? 11.482 -1.091 -31.038 1.00 11.32 241 HIS A C 1
ATOM 1299 O O . HIS A 1 176 ? 12.199 -2.095 -31.070 1.00 12.74 241 HIS A O 1
ATOM 1306 N N . TYR A 1 177 ? 10.527 -0.902 -30.132 1.00 9.28 242 TYR A N 1
ATOM 1307 C CA . TYR A 1 177 ? 10.377 -1.775 -28.972 1.00 9.90 242 TYR A CA 1
ATOM 1308 C C . TYR A 1 177 ? 8.888 -1.830 -28.667 1.00 9.10 242 TYR A C 1
ATOM 1309 O O . TYR A 1 177 ? 8.275 -0.792 -28.390 1.00 9.98 242 TYR A O 1
ATOM 1318 N N . ASP A 1 178 ? 8.299 -3.022 -28.719 1.00 9.47 243 ASP A N 1
ATOM 1319 C CA . ASP A 1 178 ? 6.848 -3.168 -28.752 1.00 10.59 243 ASP A CA 1
ATOM 1320 C C . ASP A 1 178 ? 6.273 -3.652 -27.422 1.00 9.96 243 ASP A C 1
ATOM 1321 O O . ASP A 1 178 ? 6.945 -4.322 -26.623 1.00 11.49 243 ASP A O 1
ATOM 1326 N N . ALA A 1 179 ? 4.994 -3.337 -27.207 1.00 10.95 244 ALA A N 1
ATOM 1327 C CA . ALA A 1 179 ? 4.239 -3.862 -26.075 1.00 11.20 244 ALA A CA 1
ATOM 1328 C C . ALA A 1 179 ? 2.828 -4.203 -26.524 1.00 11.99 244 ALA A C 1
ATOM 1329 O O . ALA A 1 179 ? 2.279 -3.559 -27.423 1.00 13.95 244 ALA A O 1
ATOM 1331 N N . GLU A 1 180 ? 2.253 -5.233 -25.909 1.00 11.79 245 GLU A N 1
ATOM 1332 C CA . GLU A 1 180 ? 0.842 -5.564 -26.064 1.00 11.68 245 GLU A CA 1
ATOM 1333 C C . GLU A 1 180 ? 0.139 -5.074 -24.807 1.00 10.91 245 GLU A C 1
ATOM 1334 O O . GLU A 1 180 ? 0.529 -5.444 -23.693 1.00 12.51 245 GLU A O 1
ATOM 1336 N N . VAL A 1 181 ? -0.883 -4.238 -24.975 1.00 10.56 246 VAL A N 1
ATOM 1337 C CA . VAL A 1 181 ? -1.531 -3.556 -23.857 1.00 10.65 246 VAL A CA 1
ATOM 1338 C C . VAL A 1 181 ? -2.999 -3.952 -23.840 1.00 11.20 246 VAL A C 1
ATOM 1339 O O . VAL A 1 181 ? -3.672 -3.910 -24.877 1.00 12.72 246 VAL A O 1
ATOM 1343 N N . LYS A 1 182 ? -3.493 -4.342 -22.667 1.00 10.62 247 LYS A N 1
ATOM 1344 C CA . LYS A 1 182 ? -4.911 -4.609 -22.478 1.00 10.75 247 LYS A CA 1
ATOM 1345 C C . LYS A 1 182 ? -5.414 -3.832 -21.275 1.00 10.10 247 LYS A C 1
ATOM 1346 O O . LYS A 1 182 ? -4.777 -3.848 -20.215 1.00 11.90 247 LYS A O 1
ATOM 1352 N N . THR A 1 183 ? -6.566 -3.169 -21.435 1.00 10.55 248 THR A N 1
ATOM 1353 C CA . THR A 1 183 ? -7.150 -2.343 -20.383 1.00 12.01 248 THR A CA 1
ATOM 1354 C C . THR A 1 183 ? -8.631 -2.647 -20.259 1.00 11.02 248 THR A C 1
ATOM 1355 O O . THR A 1 183 ? -9.314 -2.862 -21.265 1.00 11.94 248 THR A O 1
ATOM 1359 N N . THR A 1 184 ? -9.110 -2.678 -19.019 1.00 12.06 249 THR A N 1
ATOM 1360 C CA . THR A 1 184 ? -10.533 -2.779 -18.734 1.00 11.48 249 THR A CA 1
ATOM 1361 C C . THR A 1 184 ? -10.983 -1.513 -18.029 1.00 12.19 249 THR A C 1
ATOM 1362 O O . THR A 1 184 ? -10.390 -1.124 -17.017 1.00 13.13 249 THR A O 1
ATOM 1366 N N . TYR A 1 185 ? -12.021 -0.879 -18.572 1.00 12.60 250 TYR A N 1
ATOM 1367 C CA . TYR A 1 185 ? -12.591 0.355 -18.043 1.00 12.94 250 TYR A CA 1
ATOM 1368 C C . TYR A 1 185 ? -13.987 0.051 -17.500 1.00 14.11 250 TYR A C 1
ATOM 1369 O O . TYR A 1 185 ? -14.803 -0.563 -18.198 1.00 16.78 250 TYR A O 1
ATOM 1378 N N . LYS A 1 186 ? -14.261 0.469 -16.264 1.00 11.63 251 LYS A N 1
ATOM 1379 C CA . LYS A 1 186 ? -15.539 0.155 -15.617 1.00 14.11 251 LYS A CA 1
ATOM 1380 C C . LYS A 1 186 ? -16.106 1.400 -14.956 1.00 11.88 251 LYS A C 1
ATOM 1381 O O . LYS A 1 186 ? -15.520 1.907 -13.998 1.00 12.79 251 LYS A O 1
ATOM 1387 N N . ALA A 1 187 ? -17.268 1.857 -15.433 1.00 13.32 252 ALA A N 1
ATOM 1388 C CA . ALA A 1 187 ? -17.968 2.953 -14.772 1.00 12.14 252 ALA A CA 1
ATOM 1389 C C . ALA A 1 187 ? -18.395 2.535 -13.370 1.00 13.95 252 ALA A C 1
ATOM 1390 O O . ALA A 1 187 ? -18.738 1.374 -13.122 1.00 15.26 252 ALA A O 1
ATOM 1392 N N . LYS A 1 188 ? -18.385 3.496 -12.447 1.00 12.28 253 LYS A N 1
ATOM 1393 C CA . LYS A 1 188 ? -18.766 3.193 -11.069 1.00 14.72 253 LYS A CA 1
ATOM 1394 C C . LYS A 1 188 ? -20.257 2.890 -10.954 1.00 16.68 253 LYS A C 1
ATOM 1395 O O . LYS A 1 188 ? -20.662 2.045 -10.138 1.00 19.29 253 LYS A O 1
ATOM 1401 N N . LYS A 1 189 ? -21.084 3.550 -11.752 1.00 16.50 254 LYS A N 1
ATOM 1402 C CA . LYS A 1 189 ? -22.494 3.219 -11.834 1.00 15.90 254 LYS A CA 1
ATOM 1403 C C . LYS A 1 189 ? -22.826 2.843 -13.269 1.00 21.72 254 LYS A C 1
ATOM 1404 O O . LYS A 1 189 ? -22.148 3.287 -14.201 1.00 23.61 254 LYS A O 1
ATOM 1410 N N . PRO A 1 190 ? -23.838 2.009 -13.484 1.00 14.96 255 PRO A N 1
ATOM 1411 C CA . PRO A 1 190 ? -24.106 1.515 -14.839 1.00 17.52 255 PRO A CA 1
ATOM 1412 C C . PRO A 1 190 ? -24.475 2.646 -15.788 1.00 17.41 255 PRO A C 1
ATOM 1413 O O . PRO A 1 190 ? -25.351 3.461 -15.498 1.00 18.25 255 PRO A O 1
ATOM 1417 N N . VAL A 1 191 ? -23.775 2.707 -16.924 1.00 15.77 256 VAL A N 1
ATOM 1418 C CA . VAL A 1 191 ? -24.128 3.611 -18.017 1.00 17.73 256 VAL A CA 1
ATOM 1419 C C . VAL A 1 191 ? -23.947 2.870 -19.341 1.00 16.80 256 VAL A C 1
ATOM 1420 O O . VAL A 1 191 ? -23.404 1.767 -19.389 1.00 16.92 256 VAL A O 1
ATOM 1424 N N . GLN A 1 192 ? -24.410 3.499 -20.429 1.00 17.07 257 GLN A N 1
ATOM 1425 C CA . GLN A 1 192 ? -24.564 2.802 -21.705 1.00 19.43 257 GLN A CA 1
ATOM 1426 C C . GLN A 1 192 ? -23.199 2.518 -22.328 1.00 15.63 257 GLN A C 1
ATOM 1427 O O . GLN A 1 192 ? -22.389 3.432 -22.521 1.00 17.79 257 GLN A O 1
ATOM 1433 N N . LEU A 1 193 ? -22.964 1.259 -22.650 1.00 17.16 258 LEU A N 1
ATOM 1434 C CA . LEU A 1 193 ? -21.747 0.829 -23.322 1.00 15.43 258 LEU A CA 1
ATOM 1435 C C . LEU A 1 193 ? -21.874 1.037 -24.830 1.00 16.76 258 LEU A C 1
ATOM 1436 O O . LEU A 1 193 ? -22.970 0.922 -25.395 1.00 18.02 258 LEU A O 1
ATOM 1441 N N . PRO A 1 194 ? -20.762 1.310 -25.505 1.00 14.91 259 PRO A N 1
ATOM 1442 C CA . PRO A 1 194 ? -20.764 1.369 -26.967 1.00 14.16 259 PRO A CA 1
ATOM 1443 C C . PRO A 1 194 ? -20.629 -0.027 -27.563 1.00 15.75 259 PRO A C 1
ATOM 1444 O O . PRO A 1 194 ? -20.428 -1.018 -26.862 1.00 15.88 259 PRO A O 1
ATOM 1448 N N . GLY A 1 195 ? -20.753 -0.087 -28.888 1.00 15.54 260 GLY A N 1
ATOM 1449 C CA . GLY A 1 195 ? -20.293 -1.230 -29.649 1.00 15.89 260 GLY A CA 1
ATOM 1450 C C . GLY A 1 195 ? -18.788 -1.154 -29.851 1.00 15.40 260 GLY A C 1
ATOM 1451 O O . GLY A 1 195 ? -18.088 -0.340 -29.247 1.00 19.74 260 GLY A O 1
ATOM 1452 N N . ALA A 1 196 ? -18.277 -2.024 -30.707 1.00 14.97 261 ALA A N 1
ATOM 1453 C CA . ALA A 1 196 ? -16.844 -2.023 -30.972 1.00 15.80 261 ALA A CA 1
ATOM 1454 C C . ALA A 1 196 ? -16.465 -0.854 -31.877 1.00 15.20 261 ALA A C 1
ATOM 1455 O O . ALA A 1 196 ? -17.207 -0.491 -32.794 1.00 16.06 261 ALA A O 1
ATOM 1457 N N . TYR A 1 197 ? -15.301 -0.258 -31.609 1.00 13.40 262 TYR A N 1
ATOM 1458 C CA . TYR A 1 197 ? -14.787 0.869 -32.387 1.00 13.07 262 TYR A CA 1
ATOM 1459 C C . TYR A 1 197 ? -13.296 1.007 -32.093 1.00 12.29 262 TYR A C 1
ATOM 1460 O O . TYR A 1 197 ? -12.732 0.231 -31.322 1.00 12.54 262 TYR A O 1
ATOM 1469 N N . ASN A 1 198 ? -12.654 1.982 -32.733 1.00 12.01 263 ASN A N 1
ATOM 1470 C CA . ASN A 1 198 ? -11.236 2.258 -32.546 1.00 11.92 263 ASN A CA 1
ATOM 1471 C C . ASN A 1 198 ? -11.028 3.640 -31.946 1.00 10.92 263 ASN A C 1
ATOM 1472 O O . ASN A 1 198 ? -11.762 4.580 -32.252 1.00 11.81 263 ASN A O 1
ATOM 1477 N N . VAL A 1 199 ? -9.993 3.771 -31.128 1.00 10.99 264 VAL A N 1
ATOM 1478 C CA . VAL A 1 199 ? -9.567 5.076 -30.627 1.00 10.76 264 VAL A CA 1
ATOM 1479 C C . VAL A 1 199 ? -8.142 5.322 -31.093 1.00 11.47 264 VAL A C 1
ATOM 1480 O O . VAL A 1 199 ? -7.229 4.564 -30.737 1.00 13.39 264 VAL A O 1
ATOM 1484 N N . ASN A 1 200 ? -7.953 6.375 -31.881 1.00 10.43 265 ASN A N 1
ATOM 1485 C CA . ASN A 1 200 ? -6.628 6.753 -32.366 1.00 10.01 265 ASN A CA 1
ATOM 1486 C C . ASN A 1 200 ? -6.012 7.762 -31.410 1.00 9.48 265 ASN A C 1
ATOM 1487 O O . ASN A 1 200 ? -6.669 8.726 -31.014 1.00 10.08 265 ASN A O 1
ATOM 1492 N N . ILE A 1 201 ? -4.759 7.529 -31.033 1.00 9.83 266 ILE A N 1
ATOM 1493 C CA . ILE A 1 201 ? -4.113 8.273 -29.963 1.00 9.09 266 ILE A CA 1
ATOM 1494 C C . ILE A 1 201 ? -2.717 8.669 -30.418 1.00 10.49 266 ILE A C 1
ATOM 1495 O O . ILE A 1 201 ? -1.981 7.850 -30.982 1.00 12.34 266 ILE A O 1
ATOM 1500 N N . LYS A 1 202 ? -2.337 9.914 -30.172 1.00 8.59 267 LYS A N 1
ATOM 1501 C CA . LYS A 1 202 ? -0.934 10.286 -30.301 1.00 9.41 267 LYS A CA 1
ATOM 1502 C C . LYS A 1 202 ? -0.507 11.077 -29.076 1.00 9.16 267 LYS A C 1
ATOM 1503 O O . LYS A 1 202 ? -1.080 12.132 -28.778 1.00 9.14 267 LYS A O 1
ATOM 1509 N N . LEU A 1 203 ? 0.501 10.566 -28.385 1.00 9.29 268 LEU A N 1
ATOM 1510 C CA . LEU A 1 203 ? 0.981 11.132 -27.138 1.00 8.07 268 LEU A CA 1
ATOM 1511 C C . LEU A 1 203 ? 2.400 11.638 -27.347 1.00 8.75 268 LEU A C 1
ATOM 1512 O O . LEU A 1 203 ? 3.263 10.877 -27.786 1.00 9.61 268 LEU A O 1
ATOM 1517 N N . ASP A 1 204 ? 2.646 12.907 -27.011 1.00 9.54 269 ASP A N 1
ATOM 1518 C CA . ASP A 1 204 ? 3.950 13.552 -27.187 1.00 9.21 269 ASP A CA 1
ATOM 1519 C C . ASP A 1 204 ? 4.502 14.070 -25.866 1.00 9.39 269 ASP A C 1
ATOM 1520 O O . ASP A 1 204 ? 3.763 14.643 -25.061 1.00 10.81 269 ASP A O 1
ATOM 1525 N N . ILE A 1 205 ? 5.804 13.887 -25.650 1.00 10.49 270 ILE A N 1
ATOM 1526 C CA . ILE A 1 205 ? 6.513 14.588 -24.582 1.00 10.75 270 ILE A CA 1
ATOM 1527 C C . ILE A 1 205 ? 6.942 15.926 -25.170 1.00 11.16 270 ILE A C 1
ATOM 1528 O O . ILE A 1 205 ? 7.758 15.976 -26.095 1.00 14.24 270 ILE A O 1
ATOM 1533 N N . THR A 1 206 ? 6.383 17.011 -24.652 1.00 11.57 271 THR A N 1
ATOM 1534 C CA . THR A 1 206 ? 6.642 18.313 -25.252 1.00 12.61 271 THR A CA 1
ATOM 1535 C C . THR A 1 206 ? 7.773 19.062 -24.567 1.00 13.78 271 THR A C 1
ATOM 1536 O O . THR A 1 206 ? 8.373 19.942 -25.193 1.00 16.58 271 THR A O 1
ATOM 1540 N N . SER A 1 207 ? 8.091 18.733 -23.321 1.00 12.65 272 SER A N 1
ATOM 1541 C CA . SER A 1 207 ? 9.261 19.319 -22.684 1.00 15.47 272 SER A CA 1
ATOM 1542 C C . SER A 1 207 ? 9.627 18.473 -21.480 1.00 13.08 272 SER A C 1
ATOM 1543 O O . SER A 1 207 ? 8.801 17.728 -20.948 1.00 13.23 272 SER A O 1
ATOM 1546 N N . HIS A 1 208 ? 10.882 18.589 -21.059 1.00 14.29 273 HIS A N 1
ATOM 1547 C CA . HIS A 1 208 ? 11.337 17.905 -19.862 1.00 14.97 273 HIS A CA 1
ATOM 1548 C C . HIS A 1 208 ? 12.611 18.580 -19.385 1.00 15.25 273 HIS A C 1
ATOM 1549 O O . HIS A 1 208 ? 13.356 19.152 -20.187 1.00 16.26 273 HIS A O 1
ATOM 1556 N N . ASN A 1 209 ? 12.844 18.507 -18.074 1.00 15.42 274 ASN A N 1
ATOM 1557 C CA . ASN A 1 209 ? 14.133 18.929 -17.543 1.00 15.74 274 ASN A CA 1
ATOM 1558 C C . ASN A 1 209 ? 15.162 17.815 -17.743 1.00 18.62 274 ASN A C 1
ATOM 1559 O O . ASN A 1 209 ? 14.863 16.738 -18.276 1.00 16.91 274 ASN A O 1
ATOM 1564 N N . GLU A 1 210 ? 16.400 18.078 -17.313 1.00 20.77 275 GLU A N 1
ATOM 1565 C CA . GLU A 1 210 ? 17.514 17.222 -17.703 1.00 21.80 275 GLU A CA 1
ATOM 1566 C C . GLU A 1 210 ? 17.339 15.790 -17.205 1.00 20.68 275 GLU A C 1
ATOM 1567 O O . GLU A 1 210 ? 17.663 14.836 -17.921 1.00 23.77 275 GLU A O 1
ATOM 1569 N N . ASP A 1 211 ? 16.826 15.612 -15.989 1.00 18.02 276 ASP A N 1
ATOM 1570 C CA . ASP A 1 211 ? 16.696 14.273 -15.422 1.00 18.15 276 ASP A CA 1
ATOM 1571 C C . ASP A 1 211 ? 15.255 13.755 -15.420 1.00 17.09 276 ASP A C 1
ATOM 1572 O O . ASP A 1 211 ? 14.956 12.780 -14.723 1.00 17.04 276 ASP A O 1
ATOM 1577 N N . TYR A 1 212 ? 14.365 14.383 -16.192 1.00 14.18 277 TYR A N 1
ATOM 1578 C CA . TYR A 1 212 ? 12.968 13.941 -16.311 1.00 13.79 277 TYR A CA 1
ATOM 1579 C C . TYR A 1 212 ? 12.250 13.904 -14.966 1.00 14.60 277 TYR A C 1
ATOM 1580 O O . TYR A 1 212 ? 11.396 13.045 -14.718 1.00 14.20 277 TYR A O 1
ATOM 1589 N N . THR A 1 213 ? 12.585 14.845 -14.081 1.00 13.77 278 THR A N 1
ATOM 1590 C CA . THR A 1 213 ? 11.799 15.021 -12.864 1.00 13.95 278 THR A CA 1
ATOM 1591 C C . THR A 1 213 ? 10.678 16.043 -13.022 1.00 12.31 278 THR A C 1
ATOM 1592 O O . THR A 1 213 ? 9.817 16.135 -12.143 1.00 14.64 278 THR A O 1
ATOM 1596 N N . ILE A 1 214 ? 10.681 16.801 -14.116 1.00 11.65 279 ILE A N 1
ATOM 1597 C CA . ILE A 1 214 ? 9.565 17.651 -14.511 1.00 13.17 279 ILE A CA 1
ATOM 1598 C C . ILE A 1 214 ? 9.350 17.390 -15.988 1.00 13.40 279 ILE A C 1
ATOM 1599 O O . ILE A 1 214 ? 10.295 17.497 -16.773 1.00 13.60 279 ILE A O 1
ATOM 1604 N N . VAL A 1 215 ? 8.125 17.017 -16.362 1.00 12.59 280 VAL A N 1
ATOM 1605 C CA . VAL A 1 215 ? 7.829 16.584 -17.725 1.00 11.97 280 VAL A CA 1
ATOM 1606 C C . VAL A 1 215 ? 6.473 17.145 -18.124 1.00 11.33 280 VAL A C 1
ATOM 1607 O O . VAL A 1 215 ? 5.533 17.128 -17.326 1.00 12.15 280 VAL A O 1
ATOM 1611 N N . GLU A 1 216 ? 6.366 17.616 -19.369 1.00 10.94 281 GLU A N 1
ATOM 1612 C CA . GLU A 1 216 ? 5.093 18.041 -19.941 1.00 10.60 281 GLU A CA 1
ATOM 1613 C C . GLU A 1 216 ? 4.722 17.148 -21.118 1.00 10.53 281 GLU A C 1
ATOM 1614 O O . GLU A 1 216 ? 5.581 16.766 -21.923 1.00 11.15 281 GLU A O 1
ATOM 1620 N N . GLN A 1 217 ? 3.425 16.831 -21.206 1.00 9.64 282 GLN A N 1
ATOM 1621 C CA . GLN A 1 217 ? 2.888 15.925 -22.220 1.00 9.45 282 GLN A CA 1
ATOM 1622 C C . GLN A 1 217 ? 1.703 16.569 -22.922 1.00 9.65 282 GLN A C 1
ATOM 1623 O O . GLN A 1 217 ? 1.022 17.441 -22.373 1.00 11.90 282 GLN A O 1
ATOM 1629 N N . TYR A 1 218 ? 1.452 16.103 -24.139 1.00 10.07 283 TYR A N 1
ATOM 1630 C CA . TYR A 1 218 ? 0.284 16.473 -24.933 1.00 10.22 283 TYR A CA 1
ATOM 1631 C C . TYR A 1 218 ? -0.299 15.201 -25.533 1.00 9.06 283 TYR A C 1
ATOM 1632 O O . TYR A 1 218 ? 0.454 14.330 -25.981 1.00 10.29 283 TYR A O 1
ATOM 1641 N N . GLU A 1 219 ? -1.625 15.076 -25.544 1.00 9.01 284 GLU A N 1
ATOM 1642 C CA . GLU A 1 219 ? -2.245 13.906 -26.155 1.00 9.36 284 GLU A CA 1
ATOM 1643 C C . GLU A 1 219 ? -3.450 14.325 -26.979 1.00 10.36 284 GLU A C 1
ATOM 1644 O O . GLU A 1 219 ? -4.258 15.148 -26.539 1.00 11.33 284 GLU A O 1
ATOM 1650 N N . ARG A 1 220 ? -3.574 13.740 -28.167 1.00 9.48 285 ARG A N 1
ATOM 1651 C CA . ARG A 1 220 ? -4.762 13.871 -28.998 1.00 9.10 285 ARG A CA 1
ATOM 1652 C C . ARG A 1 220 ? -5.370 12.487 -29.176 1.00 9.72 285 ARG A C 1
ATOM 1653 O O . ARG A 1 220 ? -4.651 11.526 -29.475 1.00 10.03 285 ARG A O 1
ATOM 1661 N N . ALA A 1 221 ? -6.683 12.376 -28.994 1.00 9.33 286 ALA A N 1
ATOM 1662 C CA . ALA A 1 221 ? -7.352 11.078 -29.069 1.00 9.41 286 ALA A CA 1
ATOM 1663 C C . ALA A 1 221 ? -8.710 11.230 -29.736 1.00 8.99 286 ALA A C 1
ATOM 1664 O O . ALA A 1 221 ? -9.468 12.149 -29.401 1.00 10.84 286 ALA A O 1
ATOM 1666 N N . GLU A 1 222 ? -9.017 10.345 -30.684 1.00 9.26 287 GLU A N 1
ATOM 1667 C CA . GLU A 1 222 ? -10.275 10.446 -31.415 1.00 11.15 287 GLU A CA 1
ATOM 1668 C C . GLU A 1 222 ? -10.825 9.060 -31.701 1.00 9.80 287 GLU A C 1
ATOM 1669 O O . GLU A 1 222 ? -10.107 8.209 -32.236 1.00 11.11 287 GLU A O 1
ATOM 1675 N N . GLY A 1 223 ? -12.104 8.857 -31.380 1.00 9.99 288 GLY A N 1
ATOM 1676 C CA . GLY A 1 223 ? -12.778 7.607 -31.700 1.00 11.35 288 GLY A CA 1
ATOM 1677 C C . GLY A 1 223 ? -13.310 7.595 -33.128 1.00 10.73 288 GLY A C 1
ATOM 1678 O O . GLY A 1 223 ? -13.752 8.610 -33.665 1.00 12.74 288 GLY A O 1
ATOM 1679 N N . ARG A 1 224 ? -13.244 6.418 -33.746 1.00 11.40 289 ARG A N 1
ATOM 1680 C CA . ARG A 1 224 ? -13.666 6.229 -35.130 1.00 13.24 289 ARG A CA 1
ATOM 1681 C C . ARG A 1 224 ? -14.332 4.865 -35.246 1.00 15.30 289 ARG A C 1
ATOM 1682 O O . ARG A 1 224 ? -13.950 3.914 -34.56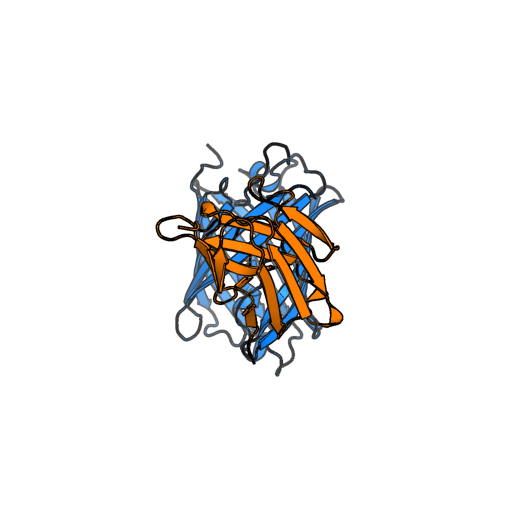8 1.00 13.57 289 ARG A O 1
ATOM 1690 N N . HIS A 1 225 ? -15.297 4.750 -36.149 1.00 15.03 290 HIS A N 1
ATOM 1691 C CA . HIS A 1 225 ? -15.851 3.437 -36.447 1.00 17.16 290 HIS A CA 1
ATOM 1692 C C . HIS A 1 225 ? -14.793 2.537 -37.074 1.00 18.27 290 HIS A C 1
ATOM 1693 O O . HIS A 1 225 ? -13.893 2.998 -37.782 1.00 20.42 290 HIS A O 1
ATOM 1700 N N . SER A 1 226 ? -14.899 1.243 -36.788 1.00 21.13 291 SER A N 1
ATOM 1701 C CA . SER A 1 226 ? -13.976 0.253 -37.343 1.00 28.44 291 SER A CA 1
ATOM 1702 C C . SER A 1 226 ? -14.086 0.189 -38.864 1.00 31.98 291 SER A C 1
ATOM 1703 O O . SER A 1 226 ? -15.150 0.439 -39.427 1.00 31.70 291 SER A O 1
ATOM 1706 N N . ALA B 2 3 ? 20.884 3.660 -38.090 1.00 40.87 2 ALA B N 1
ATOM 1707 C CA . ALA B 2 3 ? 20.374 4.947 -38.545 1.00 32.28 2 ALA B CA 1
ATOM 1708 C C . ALA B 2 3 ? 18.914 5.147 -38.140 1.00 27.46 2 ALA B C 1
ATOM 1709 O O . ALA B 2 3 ? 18.219 4.196 -37.783 1.00 39.81 2 ALA B O 1
ATOM 1711 N N . GLN B 2 4 ? 18.466 6.397 -38.205 1.00 26.26 3 GLN B N 1
ATOM 1712 C CA . GLN B 2 4 ? 17.109 6.767 -37.841 1.00 24.04 3 GLN B CA 1
ATOM 1713 C C . GLN B 2 4 ? 16.119 6.388 -38.945 1.00 23.65 3 GLN B C 1
ATOM 1714 O O . GLN B 2 4 ? 16.485 6.169 -40.104 1.00 23.15 3 GLN B O 1
ATOM 1720 N N . VAL B 2 5 ? 14.840 6.303 -38.561 1.00 15.43 4 VAL B N 1
ATOM 1721 C CA . VAL B 2 5 ? 13.784 6.097 -39.546 1.00 16.15 4 VAL B CA 1
ATOM 1722 C C . VAL B 2 5 ? 13.840 7.234 -40.548 1.00 16.84 4 VAL B C 1
ATOM 1723 O O . VAL B 2 5 ? 14.002 8.405 -40.181 1.00 17.33 4 VAL B O 1
ATOM 1727 N N . GLN B 2 6 ? 13.694 6.898 -41.828 1.00 15.17 5 GLN B N 1
ATOM 1728 C CA . GLN B 2 6 ? 13.740 7.904 -42.880 1.00 15.63 5 GLN B CA 1
ATOM 1729 C C . GLN B 2 6 ? 12.739 7.583 -43.977 1.00 14.52 5 GLN B C 1
ATOM 1730 O O . GLN B 2 6 ? 12.601 6.427 -44.390 1.00 15.47 5 GLN B O 1
ATOM 1732 N N . LEU B 2 7 ? 12.059 8.630 -44.436 1.00 13.89 6 LEU B N 1
ATOM 1733 C CA . LEU B 2 7 ? 11.199 8.596 -45.614 1.00 12.91 6 LEU B CA 1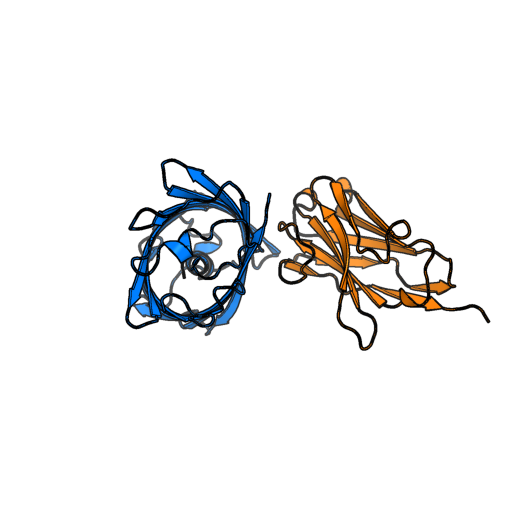
ATOM 1734 C C . LEU B 2 7 ? 11.764 9.608 -46.598 1.00 14.64 6 LEU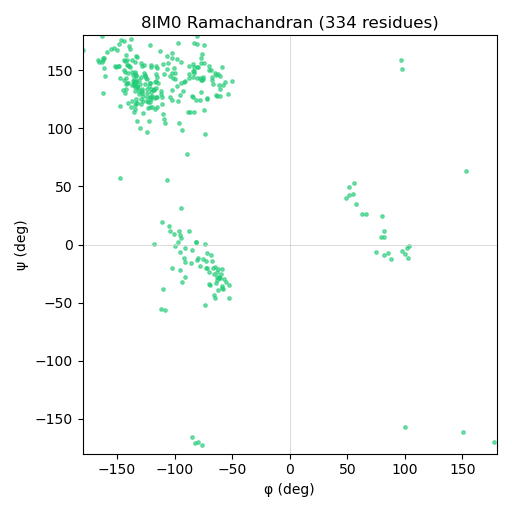 B C 1
ATOM 1735 O O . LEU B 2 7 ? 11.984 10.764 -46.236 1.00 16.02 6 LEU B O 1
ATOM 1740 N N . VAL B 2 8 ? 12.005 9.179 -47.830 1.00 17.06 7 VAL B N 1
ATOM 1741 C CA . VAL B 2 8 ? 12.649 10.036 -48.826 1.00 20.27 7 VAL B CA 1
ATOM 1742 C C . VAL B 2 8 ? 11.793 10.049 -50.087 1.00 14.80 7 VAL B C 1
ATOM 1743 O O . VAL B 2 8 ? 11.650 9.012 -50.748 1.00 17.19 7 VAL B O 1
ATOM 1747 N N . GLU B 2 9 ? 11.209 11.203 -50.403 1.00 16.97 8 GLU B N 1
ATOM 1748 C CA . GLU B 2 9 ? 10.440 11.342 -51.633 1.00 14.84 8 GLU B CA 1
ATOM 1749 C C . GLU B 2 9 ? 11.359 11.628 -52.812 1.00 15.76 8 GLU B C 1
ATOM 1750 O O . GLU B 2 9 ? 12.408 12.264 -52.679 1.00 18.26 8 GLU B O 1
ATOM 1756 N N . SER B 2 10 ? 10.956 11.133 -53.973 1.00 12.78 9 SER B N 1
ATOM 1757 C CA . SER B 2 10 ? 11.602 11.488 -55.225 1.00 12.91 9 SER B CA 1
ATOM 1758 C C . SER B 2 10 ? 10.553 11.453 -56.321 1.00 13.68 9 SER B C 1
ATOM 1759 O O . SER B 2 10 ? 9.405 11.050 -56.106 1.00 12.92 9 SER B O 1
ATOM 1762 N N . GLY B 2 11 ? 10.954 11.897 -57.508 1.00 11.52 10 GLY B N 1
ATOM 1763 C CA . GLY B 2 11 ? 10.114 11.831 -58.684 1.00 12.08 10 GLY B CA 1
ATOM 1764 C C . GLY B 2 11 ? 9.465 13.127 -59.110 1.00 11.77 10 GLY B C 1
ATOM 1765 O O . GLY B 2 11 ? 8.748 13.130 -60.119 1.00 13.17 10 GLY B O 1
ATOM 1766 N N . GLY B 2 12 ? 9.678 14.219 -58.385 1.00 12.35 11 GLY B N 1
ATOM 1767 C CA . GLY B 2 12 ? 9.105 15.502 -58.745 1.00 11.97 11 GLY B CA 1
ATOM 1768 C C . GLY B 2 12 ? 9.825 16.183 -59.899 1.00 11.03 11 GLY B C 1
ATOM 1769 O O . GLY B 2 12 ? 10.707 15.627 -60.558 1.00 12.57 11 GLY B O 1
ATOM 1770 N N . GLY B 2 13 ? 9.417 17.418 -60.143 1.00 11.10 12 GLY B N 1
ATOM 1771 C CA . GLY B 2 13 ? 10.038 18.246 -61.158 1.00 13.16 12 GLY B CA 1
ATOM 1772 C C . GLY B 2 13 ? 9.042 19.230 -61.743 1.00 11.72 12 GLY B C 1
ATOM 1773 O O . GLY B 2 13 ? 8.019 19.540 -61.136 1.00 12.88 12 GLY B O 1
ATOM 1774 N N . LEU B 2 14 ? 9.397 19.738 -62.917 1.00 11.97 13 LEU B N 1
ATOM 1775 C CA . LEU B 2 14 ? 8.595 20.705 -63.661 1.00 11.50 13 LEU B CA 1
ATOM 1776 C C . LEU B 2 14 ? 8.050 20.022 -64.906 1.00 12.02 13 LEU B C 1
ATOM 1777 O O . LEU B 2 14 ? 8.814 19.444 -65.676 1.00 12.38 13 LEU B O 1
ATOM 1782 N N . VAL B 2 15 ? 6.732 20.086 -65.093 1.00 12.24 14 VAL B N 1
ATOM 1783 C CA . VAL B 2 15 ? 6.062 19.428 -66.207 1.00 14.27 14 VAL B CA 1
ATOM 1784 C C . VAL B 2 15 ? 4.977 20.354 -66.723 1.00 15.57 14 VAL B C 1
ATOM 1785 O O . VAL B 2 15 ? 4.451 21.193 -65.996 1.00 16.99 14 VAL B O 1
ATOM 1789 N N . GLN B 2 16 ? 4.629 20.180 -67.993 1.00 17.31 15 GLN B N 1
ATOM 1790 C CA . GLN B 2 16 ? 3.543 20.976 -68.545 1.00 18.28 15 GLN B CA 1
ATOM 1791 C C . GLN B 2 16 ? 2.192 20.358 -68.205 1.00 16.87 15 GLN B C 1
ATOM 1792 O O . GLN B 2 16 ? 2.073 19.150 -67.974 1.00 18.21 15 GLN B O 1
ATOM 1798 N N . ALA B 2 17 ? 1.176 21.220 -68.140 1.00 17.61 16 ALA B N 1
ATOM 1799 C CA . ALA B 2 17 ? -0.189 20.787 -67.875 1.00 17.80 16 ALA B CA 1
ATOM 1800 C C . ALA B 2 17 ? -0.584 19.647 -68.800 1.00 18.84 16 ALA B C 1
ATOM 1801 O O . ALA B 2 17 ? -0.241 19.634 -69.987 1.00 20.06 16 ALA B O 1
ATOM 1803 N N . GLY B 2 18 ? -1.307 18.684 -68.237 1.00 18.02 17 GLY B N 1
ATOM 1804 C CA . GLY B 2 18 ? -1.661 17.466 -68.921 1.00 19.89 17 GLY B CA 1
ATOM 1805 C C . GLY B 2 18 ? -0.648 16.355 -68.791 1.00 19.10 17 GLY B C 1
ATOM 1806 O O . GLY B 2 18 ? -0.965 15.209 -69.133 1.00 21.09 17 GLY B O 1
ATOM 1807 N N . GLY B 2 19 ? 0.557 16.650 -68.305 1.00 19.10 18 GLY B N 1
ATOM 1808 C CA . GLY B 2 19 ? 1.605 15.660 -68.186 1.00 18.32 18 GLY B CA 1
ATOM 1809 C C . GLY B 2 19 ? 1.484 14.820 -66.926 1.00 16.60 18 GLY B C 1
ATOM 1810 O O . GLY B 2 19 ? 0.497 14.868 -66.191 1.00 16.71 18 GLY B O 1
ATOM 1811 N N . SER B 2 20 ? 2.527 14.029 -66.688 1.00 16.78 19 SER B N 1
ATOM 1812 C CA . SER B 2 20 ? 2.514 13.064 -65.601 1.00 16.10 19 SER B CA 1
ATOM 1813 C C . SER B 2 20 ? 3.864 13.019 -64.905 1.00 16.70 19 SER B C 1
ATOM 1814 O O . SER B 2 20 ? 4.902 13.341 -65.488 1.00 17.55 19 SER B O 1
ATOM 1817 N N . LEU B 2 21 ? 3.827 12.632 -63.630 1.00 15.85 20 LEU B N 1
ATOM 1818 C CA . LEU B 2 21 ? 5.010 12.375 -62.826 1.00 14.11 20 LEU B CA 1
ATOM 1819 C C . LEU B 2 21 ? 4.703 11.160 -61.966 1.00 13.55 20 LEU B C 1
ATOM 1820 O O . LEU B 2 21 ? 3.539 10.857 -61.687 1.00 15.67 20 LEU B O 1
ATOM 1825 N N . ARG B 2 22 ? 5.742 10.449 -61.557 1.00 13.57 21 ARG B N 1
ATOM 1826 C CA . ARG B 2 22 ? 5.561 9.314 -60.658 1.00 14.64 21 ARG B CA 1
ATOM 1827 C C . ARG B 2 22 ? 6.393 9.573 -59.416 1.00 12.64 21 ARG B C 1
ATOM 1828 O O . ARG B 2 22 ? 7.624 9.464 -59.452 1.00 13.86 21 ARG B O 1
ATOM 1836 N N . LEU B 2 23 ? 5.722 9.908 -58.324 1.00 11.58 22 LEU B N 1
ATOM 1837 C CA . LEU B 2 23 ? 6.407 10.138 -57.064 1.00 10.73 22 LEU B CA 1
ATOM 1838 C C . LEU B 2 23 ? 6.633 8.817 -56.352 1.00 9.97 22 LEU B C 1
ATOM 1839 O O . LEU B 2 23 ? 5.845 7.874 -56.487 1.00 11.26 22 LEU B O 1
ATOM 1844 N N . SER B 2 24 ? 7.716 8.749 -55.592 1.00 10.62 23 SER B N 1
ATOM 1845 C CA . SER B 2 24 ? 7.979 7.563 -54.803 1.00 10.92 23 SER B CA 1
ATOM 1846 C C . SER B 2 24 ? 8.446 7.994 -53.424 1.00 12.28 23 SER B C 1
ATOM 1847 O O . SER B 2 24 ? 8.911 9.120 -53.212 1.00 12.94 23 SER B O 1
ATOM 1850 N N . CYS B 2 25 ? 8.303 7.079 -52.480 1.00 11.71 24 CYS B N 1
ATOM 1851 C CA . CYS B 2 25 ? 8.709 7.301 -51.098 1.00 13.63 24 CYS B CA 1
ATOM 1852 C C . CYS B 2 25 ? 9.441 6.045 -50.656 1.00 12.04 24 CYS B C 1
ATOM 1853 O O . CYS B 2 25 ? 8.831 4.978 -50.551 1.00 14.28 24 CYS B O 1
ATOM 1856 N N . ALA B 2 26 ? 10.742 6.170 -50.394 1.00 13.26 25 ALA B N 1
ATOM 1857 C CA . ALA B 2 26 ? 11.549 5.059 -49.914 1.00 13.25 25 ALA B CA 1
ATOM 1858 C C . ALA B 2 26 ? 11.618 5.119 -48.395 1.00 15.67 25 ALA B C 1
ATOM 1859 O O . ALA B 2 26 ? 11.951 6.163 -47.827 1.00 16.77 25 ALA B O 1
ATOM 1861 N N . VAL B 2 27 ? 11.306 3.999 -47.752 1.00 13.47 26 VAL B N 1
ATOM 1862 C CA . VAL B 2 27 ? 11.186 3.913 -46.298 1.00 14.62 26 VAL B CA 1
ATOM 1863 C C . VAL B 2 27 ? 12.325 3.052 -45.769 1.00 15.96 26 VAL B C 1
ATOM 1864 O O . VAL B 2 27 ? 12.571 1.955 -46.281 1.00 17.86 26 VAL B O 1
ATOM 1868 N N . SER B 2 28 ? 13.012 3.534 -44.734 1.00 17.70 27 SER B N 1
ATOM 1869 C CA . SER B 2 28 ? 14.034 2.739 -44.064 1.00 17.24 27 SER B CA 1
ATOM 1870 C C . SER B 2 28 ? 13.840 2.842 -42.561 1.00 14.88 27 SER B C 1
ATOM 1871 O O . SER B 2 28 ? 13.417 3.884 -42.053 1.00 15.41 27 SER B O 1
ATOM 1874 N N . GLY B 2 29 ? 14.133 1.745 -41.863 1.00 15.23 28 GLY B N 1
ATOM 1875 C CA . GLY B 2 29 ? 14.154 1.729 -40.413 1.00 13.27 28 GLY B CA 1
ATOM 1876 C C . GLY B 2 29 ? 12.951 1.115 -39.735 1.00 13.15 28 GLY B C 1
ATOM 1877 O O . GLY B 2 29 ? 12.951 1.038 -38.501 1.00 13.71 28 GLY B O 1
ATOM 1878 N N . ARG B 2 30 ? 11.935 0.685 -40.477 1.00 14.55 29 ARG B N 1
ATOM 1879 C CA . ARG B 2 30 ? 10.730 0.102 -39.905 1.00 13.40 29 ARG B CA 1
ATOM 1880 C C . ARG B 2 30 ? 10.221 -1.014 -40.802 1.00 16.04 29 ARG B C 1
ATOM 1881 O O . ARG B 2 30 ? 10.541 -1.051 -41.998 1.00 16.43 29 ARG B O 1
ATOM 1889 N N . PRO B 2 31 ? 9.393 -1.949 -40.250 1.00 15.05 30 PRO B N 1
ATOM 1890 C CA . PRO B 2 31 ? 8.730 -2.959 -41.091 1.00 17.21 30 PRO B CA 1
ATOM 1891 C C . PRO B 2 31 ? 7.603 -2.332 -41.891 1.00 14.01 30 PRO B C 1
ATOM 1892 O O . PRO B 2 31 ? 6.466 -2.198 -41.424 1.00 13.38 30 PRO B O 1
ATOM 1896 N N . PHE B 2 32 ? 7.953 -1.960 -43.119 1.00 14.67 31 PHE B N 1
ATOM 1897 C CA . PHE B 2 32 ? 7.126 -1.076 -43.926 1.00 14.76 31 PHE B CA 1
ATOM 1898 C C . PHE B 2 32 ? 5.736 -1.652 -44.153 1.00 13.20 31 PHE B C 1
ATOM 1899 O O . PHE B 2 32 ? 4.749 -0.913 -44.168 1.00 12.41 31 PHE B O 1
ATOM 1907 N N . SER B 2 33 ? 5.638 -2.973 -44.334 1.00 12.91 32 SER B N 1
ATOM 1908 C CA . SER B 2 33 ? 4.351 -3.595 -44.629 1.00 14.99 32 SER B CA 1
ATOM 1909 C C . SER B 2 33 ? 3.310 -3.344 -43.542 1.00 15.61 32 SER B C 1
ATOM 1910 O O . SER B 2 33 ? 2.112 -3.460 -43.811 1.00 16.31 32 SER B O 1
ATOM 1913 N N . GLU B 2 34 ? 3.731 -3.012 -42.316 1.00 13.14 33 GLU B N 1
ATOM 1914 C CA . GLU B 2 34 ? 2.783 -2.768 -41.231 1.00 12.50 33 GLU B CA 1
ATOM 1915 C C . GLU B 2 34 ? 2.158 -1.378 -41.269 1.00 12.79 33 GLU B C 1
ATOM 1916 O O . GLU B 2 34 ? 1.178 -1.141 -40.550 1.00 13.19 33 GLU B O 1
ATOM 1922 N N . TYR B 2 35 ? 2.701 -0.452 -42.063 1.00 10.81 34 TYR B N 1
ATOM 1923 C CA . TYR B 2 35 ? 2.340 0.957 -41.995 1.00 10.31 34 TYR B CA 1
ATOM 1924 C C . TYR B 2 35 ? 1.420 1.358 -43.142 1.00 10.01 34 TYR B C 1
ATOM 1925 O O . TYR B 2 35 ? 1.524 0.857 -44.269 1.00 12.04 34 TYR B O 1
ATOM 1934 N N . ASN B 2 36 ? 0.510 2.271 -42.838 1.00 9.70 35 ASN B N 1
ATOM 1935 C CA . ASN B 2 36 ? -0.229 3.016 -43.850 1.00 9.79 35 ASN B CA 1
ATOM 1936 C C . ASN B 2 36 ? 0.647 4.150 -44.363 1.00 8.91 35 ASN B C 1
ATOM 1937 O O . ASN B 2 36 ? 1.413 4.749 -43.603 1.00 10.69 35 ASN B O 1
ATOM 1942 N N . LEU B 2 37 ? 0.555 4.437 -45.660 1.00 10.41 36 LEU B N 1
ATOM 1943 C CA . LEU B 2 37 ? 1.328 5.503 -46.283 1.00 10.62 36 LEU B CA 1
ATOM 1944 C C . LEU B 2 37 ? 0.368 6.579 -46.772 1.00 11.19 36 LEU B C 1
ATOM 1945 O O . LEU B 2 37 ? -0.482 6.311 -47.630 1.00 13.54 36 LEU B O 1
ATOM 1950 N N . GLY B 2 38 ? 0.500 7.784 -46.234 1.00 10.50 37 GLY B N 1
ATOM 1951 C CA . GLY B 2 38 ? -0.305 8.920 -46.637 1.00 12.08 37 GLY B CA 1
ATOM 1952 C C . GLY B 2 38 ? 0.502 9.910 -47.455 1.00 11.38 37 GLY B C 1
ATOM 1953 O O . GLY B 2 38 ? 1.725 10.021 -47.302 1.00 15.12 37 GLY B O 1
ATOM 1954 N N . TRP B 2 39 ? -0.187 10.624 -48.335 1.00 10.07 38 TRP B N 1
ATOM 1955 C CA . TRP B 2 39 ? 0.403 11.651 -49.174 1.00 9.39 38 TRP B CA 1
ATOM 1956 C C . TRP B 2 39 ? -0.341 12.953 -48.943 1.00 10.13 38 TRP B C 1
ATOM 1957 O O . TRP B 2 39 ? -1.581 12.981 -48.933 1.00 10.75 38 TRP B O 1
ATOM 1968 N N . PHE B 2 40 ? 0.422 14.026 -48.767 1.00 10.31 39 PHE B N 1
ATOM 1969 C CA . PHE B 2 40 ? -0.084 15.357 -48.488 1.00 9.96 39 PHE B CA 1
ATOM 1970 C C . PHE B 2 40 ? 0.625 16.338 -49.416 1.00 11.00 39 PHE B C 1
ATOM 1971 O O . PHE B 2 40 ? 1.672 16.030 -49.984 1.00 12.33 39 PHE B O 1
ATOM 1979 N N . ARG B 2 41 ? 0.052 17.517 -49.596 1.00 11.27 40 ARG B N 1
ATOM 1980 C CA . ARG B 2 41 ? 0.695 18.519 -50.437 1.00 11.59 40 ARG B CA 1
ATOM 1981 C C . ARG B 2 41 ? 0.455 19.907 -49.864 1.00 12.58 40 ARG B C 1
ATOM 1982 O O . ARG B 2 41 ? -0.568 20.169 -49.223 1.00 13.80 40 ARG B O 1
ATOM 1990 N N . GLN B 2 42 ? 1.412 20.804 -50.098 1.00 13.55 41 GLN B N 1
ATOM 1991 C CA . GLN B 2 42 ? 1.302 22.180 -49.615 1.00 14.17 41 GLN B CA 1
ATOM 1992 C C . GLN B 2 42 ? 1.764 23.128 -50.708 1.00 15.04 41 GLN B C 1
ATOM 1993 O O . GLN B 2 42 ? 2.915 23.059 -51.149 1.00 15.09 41 GLN B O 1
ATOM 1999 N N . ALA B 2 43 ? 0.878 23.973 -51.163 1.00 18.96 42 ALA B N 1
ATOM 2000 C CA . ALA B 2 43 ? 1.237 24.983 -52.142 1.00 22.14 42 ALA B CA 1
ATOM 2001 C C . ALA B 2 43 ? 1.581 26.279 -51.422 1.00 29.73 42 ALA B C 1
ATOM 2002 O O . ALA B 2 43 ? 1.160 26.490 -50.281 1.00 26.14 42 ALA B O 1
ATOM 2004 N N . PRO B 2 44 ? 2.365 27.164 -52.042 1.00 30.30 43 PRO B N 1
ATOM 2005 C CA . PRO B 2 44 ? 2.784 28.381 -51.330 1.00 36.74 43 PRO B CA 1
ATOM 2006 C C . PRO B 2 44 ? 1.591 29.232 -50.919 1.00 32.43 43 PRO B C 1
ATOM 2007 O O . PRO B 2 44 ? 0.665 29.464 -51.700 1.00 33.31 43 PRO B O 1
ATOM 2011 N N . GLY B 2 45 ? 1.612 29.676 -49.664 1.00 32.53 44 GLY B N 1
ATOM 2012 C CA . GLY B 2 45 ? 0.551 30.489 -49.120 1.00 41.50 44 GLY B CA 1
ATOM 2013 C C . GLY B 2 45 ? -0.664 29.733 -48.633 1.00 48.11 44 GLY B C 1
ATOM 2014 O O . GLY B 2 45 ? -1.536 30.344 -48.005 1.00 49.49 44 GLY B O 1
ATOM 2015 N N . LYS B 2 46 ? -0.761 28.434 -48.896 1.00 36.21 45 LYS B N 1
ATOM 2016 C CA . LYS B 2 46 ? -1.906 27.649 -48.460 1.00 31.98 45 LYS B CA 1
ATOM 2017 C C . LYS B 2 46 ? -1.502 26.628 -47.403 1.00 30.61 45 LYS B C 1
ATOM 2018 O O . LYS B 2 46 ? -0.320 26.360 -47.168 1.00 30.63 45 LYS B O 1
ATOM 2024 N N . GLU B 2 47 ? -2.515 26.067 -46.751 1.00 28.07 46 GLU B N 1
ATOM 2025 C CA . GLU B 2 47 ? -2.300 25.037 -45.750 1.00 28.37 46 GLU B CA 1
ATOM 2026 C C . GLU B 2 47 ? -2.067 23.689 -46.422 1.00 20.34 46 GLU B C 1
ATOM 2027 O O . GLU B 2 47 ? -2.539 23.436 -47.534 1.00 22.84 46 GLU B O 1
ATOM 2029 N N . ARG B 2 48 ? -1.327 22.829 -45.733 1.00 20.44 47 ARG B N 1
ATOM 2030 C CA . ARG B 2 48 ? -1.094 21.474 -46.215 1.00 20.89 47 ARG B CA 1
ATOM 2031 C C . ARG B 2 48 ? -2.392 20.676 -46.199 1.00 24.01 47 ARG B C 1
ATOM 2032 O O . ARG B 2 48 ? -3.200 20.789 -45.271 1.00 24.20 47 ARG B O 1
ATOM 2040 N N . GLU B 2 49 ? -2.585 19.847 -47.225 1.00 19.26 48 GLU B N 1
ATOM 2041 C CA . GLU B 2 49 ? -3.847 19.144 -47.402 1.00 16.07 48 GLU B CA 1
ATOM 2042 C C . GLU B 2 49 ? -3.599 17.679 -47.742 1.00 14.09 48 GLU B C 1
ATOM 2043 O O . GLU B 2 49 ? -2.607 17.326 -48.386 1.00 13.32 48 GLU B O 1
ATOM 2049 N N . PHE B 2 50 ? -4.526 16.831 -47.305 1.00 14.34 49 PHE B N 1
ATOM 2050 C CA . PHE B 2 50 ? -4.497 15.410 -47.633 1.00 12.73 49 PHE B CA 1
ATOM 2051 C C . PHE B 2 50 ? -4.733 15.198 -49.125 1.00 12.44 49 PHE B C 1
ATOM 2052 O O . PHE B 2 50 ? -5.589 15.845 -49.731 1.00 14.02 49 PHE B O 1
ATOM 2060 N N . VAL B 2 51 ? -3.963 14.280 -49.719 1.00 11.42 50 VAL B N 1
ATOM 2061 C CA . VAL B 2 51 ? -4.087 13.915 -51.130 1.00 11.18 50 VAL B CA 1
ATOM 2062 C C . VAL B 2 51 ? -4.609 12.483 -51.292 1.00 11.92 50 VAL B C 1
ATOM 2063 O O . VAL B 2 51 ? -5.614 12.249 -51.979 1.00 12.51 50 VAL B O 1
ATOM 2067 N N . ALA B 2 52 ? -3.930 11.511 -50.684 1.00 10.44 51 ALA B N 1
ATOM 2068 C CA . ALA B 2 52 ? -4.258 10.106 -50.900 1.00 9.69 51 ALA B CA 1
ATOM 2069 C C . ALA B 2 52 ? -3.560 9.276 -49.843 1.00 12.33 51 ALA B C 1
ATOM 2070 O O . ALA B 2 52 ? -2.559 9.701 -49.269 1.00 11.18 51 ALA B O 1
ATOM 2072 N N . ARG B 2 53 ? -4.065 8.067 -49.617 1.00 11.90 52 ARG B N 1
ATOM 2073 C CA . ARG B 2 53 ? -3.333 7.139 -48.767 1.00 11.38 52 ARG B CA 1
ATOM 2074 C C . ARG B 2 53 ? -3.578 5.713 -49.225 1.00 10.25 52 ARG B C 1
ATOM 2075 O O . ARG B 2 53 ? -4.614 5.405 -49.827 1.00 11.60 52 ARG B O 1
ATOM 2083 N N . ILE B 2 54 ? -2.606 4.851 -48.944 1.00 10.06 53 ILE B N 1
ATOM 2084 C CA . ILE B 2 54 ? -2.748 3.414 -49.134 1.00 10.22 53 ILE B CA 1
ATOM 2085 C C . ILE B 2 54 ? -2.541 2.739 -47.785 1.00 11.56 53 ILE B C 1
ATOM 2086 O O . ILE B 2 54 ? -1.519 2.956 -47.108 1.00 11.57 53 ILE B O 1
ATOM 2091 N N . ARG B 2 55 ? -3.523 1.945 -47.383 1.00 10.73 54 ARG B N 1
ATOM 2092 C CA . ARG B 2 55 ? -3.444 1.263 -46.106 1.00 9.96 54 ARG B CA 1
ATOM 2093 C C . ARG B 2 55 ? -2.500 0.072 -46.198 1.00 10.23 54 ARG B C 1
ATOM 2094 O O . ARG B 2 55 ? -2.157 -0.408 -47.284 1.00 11.57 54 ARG B O 1
ATOM 2102 N N . SER B 2 56 ? -2.088 -0.421 -45.026 1.00 11.80 55 SER B N 1
ATOM 2103 C CA . SER B 2 56 ? -1.311 -1.656 -44.992 1.00 12.69 55 SER B CA 1
ATOM 2104 C C . SER B 2 56 ? -2.053 -2.806 -45.666 1.00 13.87 55 SER B C 1
ATOM 2105 O O . SER B 2 56 ? -1.422 -3.704 -46.229 1.00 16.12 55 SER B O 1
ATOM 2108 N N . SER B 2 57 ? -3.387 -2.783 -45.632 1.00 15.80 56 SER B N 1
ATOM 2109 C CA . SER B 2 57 ? -4.221 -3.798 -46.267 1.00 16.79 56 SER B CA 1
ATOM 2110 C C . SER B 2 57 ? -4.292 -3.660 -47.781 1.00 18.75 56 SER B C 1
ATOM 2111 O O . SER B 2 57 ? -4.796 -4.575 -48.442 1.00 21.58 56 SER B O 1
ATOM 2114 N N . GLY B 2 58 ? -3.845 -2.543 -48.349 1.00 14.07 57 GLY B N 1
ATOM 2115 C CA . GLY B 2 58 ? -3.841 -2.351 -49.783 1.00 17.16 57 GLY B CA 1
ATOM 2116 C C . GLY B 2 58 ? -4.987 -1.523 -50.319 1.00 14.56 57 GLY B C 1
ATOM 2117 O O . GLY B 2 58 ? -4.977 -1.192 -51.518 1.00 15.97 57 GLY B O 1
ATOM 2118 N N . THR B 2 59 ? -5.967 -1.180 -49.490 1.00 13.37 58 THR B N 1
ATOM 2119 C CA . THR B 2 59 ? -7.035 -0.294 -49.924 1.00 13.22 58 THR B CA 1
ATOM 2120 C C . THR B 2 59 ? -6.549 1.154 -49.948 1.00 14.12 58 THR B C 1
ATOM 2121 O O . THR B 2 59 ? -5.613 1.536 -49.233 1.00 12.32 58 THR B O 1
ATOM 2125 N N . THR B 2 60 ? -7.209 1.974 -50.767 1.00 12.30 59 THR B N 1
ATOM 2126 C CA . THR B 2 60 ? -6.774 3.343 -51.020 1.00 12.10 59 THR B CA 1
ATOM 2127 C C . THR B 2 60 ? -7.919 4.327 -50.811 1.00 13.59 59 THR B C 1
ATOM 2128 O O . THR B 2 60 ? -9.102 3.979 -50.924 1.00 14.77 59 THR B O 1
ATOM 2132 N N . VAL B 2 61 ? -7.553 5.561 -50.470 1.00 13.05 60 VAL B N 1
ATOM 2133 C CA . VAL B 2 61 ? -8.487 6.667 -50.288 1.00 13.58 60 VAL B CA 1
ATOM 2134 C C . VAL B 2 61 ? -7.888 7.879 -50.985 1.00 13.52 60 VAL B C 1
ATOM 2135 O O . VAL B 2 61 ? -6.673 8.104 -50.911 1.00 13.79 60 VAL B O 1
ATOM 2139 N N . TYR B 2 62 ? -8.732 8.665 -51.658 1.00 12.29 61 TYR B N 1
ATOM 2140 C CA . TYR B 2 62 ? -8.308 9.860 -52.387 1.00 12.30 61 TYR B CA 1
ATOM 2141 C C . TYR B 2 62 ? -9.150 11.062 -51.998 1.00 15.18 61 TYR B C 1
ATOM 2142 O O . TYR B 2 62 ? -10.363 10.944 -51.783 1.00 16.80 61 TYR B O 1
ATOM 2151 N N . THR B 2 63 ? -8.518 12.233 -51.940 1.00 12.89 62 THR B N 1
ATOM 2152 C CA . THR B 2 63 ? -9.303 13.451 -51.847 1.00 15.00 62 THR B CA 1
ATOM 2153 C C . THR B 2 63 ? -10.062 13.672 -53.156 1.00 15.20 62 THR B C 1
ATOM 2154 O O . THR B 2 63 ? -9.635 13.248 -54.233 1.00 14.14 62 THR B O 1
ATOM 2158 N N . ASP B 2 64 ? -11.220 14.322 -53.050 1.00 18.09 63 ASP B N 1
ATOM 2159 C CA . ASP B 2 64 ? -12.138 14.376 -54.184 1.00 16.69 63 ASP B CA 1
ATOM 2160 C C . ASP B 2 64 ? -11.505 15.020 -55.414 1.00 18.10 63 ASP B C 1
ATOM 2161 O O . ASP B 2 64 ? -11.769 14.596 -56.544 1.00 19.36 63 ASP B O 1
ATOM 2166 N N . SER B 2 65 ? -10.652 16.026 -55.222 1.00 18.08 64 SER B N 1
ATOM 2167 C CA . SER B 2 65 ? -10.121 16.775 -56.357 1.00 17.11 64 SER B CA 1
ATOM 2168 C C . SER B 2 65 ? -9.101 16.008 -57.192 1.00 18.92 64 SER B C 1
ATOM 2169 O O . SER B 2 65 ? -8.701 16.520 -58.240 1.00 19.14 64 SER B O 1
ATOM 2172 N N . VAL B 2 66 ? -8.662 14.819 -56.769 1.00 16.34 65 VAL B N 1
ATOM 2173 C CA . VAL B 2 66 ? -7.662 14.047 -57.503 1.00 16.10 65 VAL B CA 1
ATOM 2174 C C . VAL B 2 66 ? -8.176 12.696 -57.982 1.00 15.76 65 VAL B C 1
ATOM 2175 O O . VAL B 2 66 ? -7.424 11.947 -58.619 1.00 15.39 65 VAL B O 1
ATOM 2179 N N . LYS B 2 67 ? -9.435 12.367 -57.713 1.00 15.80 66 LYS B N 1
ATOM 2180 C CA . LYS B 2 67 ? -9.935 11.046 -58.056 1.00 17.39 66 LYS B CA 1
ATOM 2181 C C . LYS B 2 67 ? -9.864 10.832 -59.563 1.00 15.81 66 LYS B C 1
ATOM 2182 O O . LYS B 2 67 ? -10.160 11.733 -60.352 1.00 18.57 66 LYS B O 1
ATOM 2188 N N . GLY B 2 68 ? -9.430 9.636 -59.959 1.00 17.26 67 GLY B N 1
ATOM 2189 C CA . GLY B 2 68 ? -9.250 9.307 -61.353 1.00 19.35 67 GLY B CA 1
ATOM 2190 C C . GLY B 2 68 ? -8.031 9.914 -62.018 1.00 23.48 67 GLY B C 1
ATOM 2191 O O . GLY B 2 68 ? -7.763 9.597 -63.185 1.00 24.22 67 GLY B O 1
ATOM 2192 N N . ARG B 2 69 ? -7.292 10.787 -61.335 1.00 16.06 68 ARG B N 1
ATOM 2193 C CA . ARG B 2 69 ? -6.052 11.338 -61.872 1.00 15.06 68 ARG B CA 1
ATOM 2194 C C . ARG B 2 69 ? -4.811 10.840 -61.154 1.00 12.00 68 ARG B C 1
ATOM 2195 O O . ARG B 2 69 ? -3.791 10.596 -61.796 1.00 14.32 68 ARG B O 1
ATOM 2203 N N . PHE B 2 70 ? -4.870 10.689 -59.831 1.00 13.34 69 PHE B N 1
ATOM 2204 C CA . PHE B 2 70 ? -3.734 10.226 -59.046 1.00 12.27 69 PHE B CA 1
ATOM 2205 C C . PHE B 2 70 ? -4.010 8.812 -58.552 1.00 13.66 69 PHE B C 1
ATOM 2206 O O . PHE B 2 70 ? -5.160 8.457 -58.266 1.00 16.20 69 PHE B O 1
ATOM 2214 N N . SER B 2 71 ? -2.953 8.006 -58.444 1.00 12.59 70 SER B N 1
ATOM 2215 C CA . SER B 2 71 ? -3.072 6.610 -58.021 1.00 14.48 70 SER B CA 1
ATOM 2216 C C . SER B 2 71 ? -1.962 6.266 -57.034 1.00 13.59 70 SER B C 1
ATOM 2217 O O . SER B 2 71 ? -0.777 6.399 -57.361 1.00 13.48 70 SER B O 1
ATOM 2220 N N . ALA B 2 72 ? -2.342 5.793 -55.843 1.00 12.52 71 ALA B N 1
ATOM 2221 C CA . ALA B 2 72 ? -1.397 5.384 -54.810 1.00 12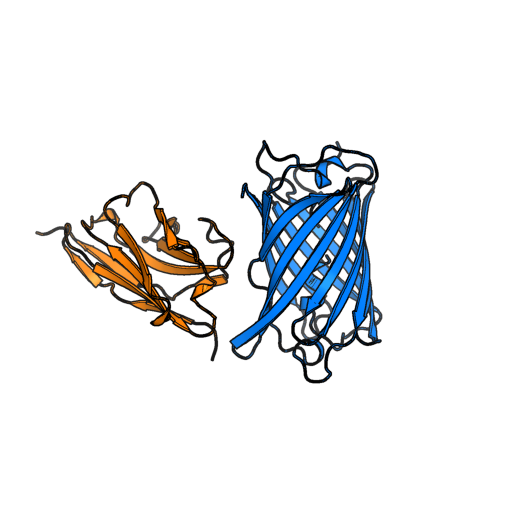.36 71 ALA B CA 1
ATOM 2222 C C . ALA B 2 72 ? -1.205 3.874 -54.849 1.00 12.61 71 ALA B C 1
ATOM 2223 O O . ALA B 2 72 ? -2.175 3.120 -54.973 1.00 15.97 71 ALA B O 1
ATOM 2225 N N . SER B 2 73 ? 0.045 3.431 -54.743 1.00 11.23 72 SER B N 1
ATOM 2226 C CA . SER B 2 73 ? 0.358 2.005 -54.718 1.00 11.96 72 SER B CA 1
ATOM 2227 C C . SER B 2 73 ? 1.563 1.785 -53.812 1.00 10.79 72 SER B C 1
ATOM 2228 O O . SER B 2 73 ? 2.143 2.732 -53.278 1.00 11.45 72 SER B O 1
ATOM 2231 N N . ARG B 2 74 ? 1.932 0.520 -53.619 1.00 11.82 73 ARG B N 1
ATOM 2232 C CA . ARG B 2 74 ? 3.077 0.203 -52.775 1.00 11.87 73 ARG B CA 1
ATOM 2233 C C . ARG B 2 74 ? 3.710 -1.093 -53.244 1.00 14.18 73 ARG B C 1
ATOM 2234 O O . ARG B 2 74 ? 3.043 -1.949 -53.834 1.00 14.51 73 ARG B O 1
ATOM 2242 N N . ASP B 2 75 ? 5.007 -1.227 -52.974 1.00 14.02 74 ASP B N 1
ATOM 2243 C CA . ASP B 2 75 ? 5.734 -2.475 -53.207 1.00 14.78 74 ASP B CA 1
ATOM 2244 C C . ASP B 2 75 ? 6.483 -2.781 -51.916 1.00 16.81 74 ASP B C 1
ATOM 2245 O O . ASP B 2 75 ? 7.543 -2.201 -51.652 1.00 15.81 74 ASP B O 1
ATOM 2250 N N . ASN B 2 76 ? 5.925 -3.687 -51.119 1.00 15.68 75 ASN B N 1
ATOM 2251 C CA . ASN B 2 76 ? 6.503 -3.968 -49.813 1.00 17.95 75 ASN B CA 1
ATOM 2252 C C . ASN B 2 76 ? 7.900 -4.566 -49.928 1.00 17.38 75 ASN B C 1
ATOM 2253 O O . ASN B 2 76 ? 8.764 -4.276 -49.097 1.00 17.15 75 ASN B O 1
ATOM 2258 N N . ALA B 2 77 ? 8.158 -5.353 -50.976 1.00 18.74 76 ALA B N 1
ATOM 2259 C CA . ALA B 2 77 ? 9.474 -5.969 -51.129 1.00 20.94 76 ALA B CA 1
ATOM 2260 C C . ALA B 2 77 ? 10.563 -4.932 -51.366 1.00 23.59 76 ALA B C 1
ATOM 2261 O O . ALA B 2 77 ? 11.736 -5.184 -51.070 1.00 24.94 76 ALA B O 1
ATOM 2263 N N . LYS B 2 78 ? 10.199 -3.773 -51.904 1.00 17.58 77 LYS B N 1
ATOM 2264 C CA . LYS B 2 78 ? 11.130 -2.690 -52.174 1.00 17.05 77 LYS B CA 1
ATOM 2265 C C . LYS B 2 78 ? 11.095 -1.608 -51.101 1.00 15.44 77 LYS B C 1
ATOM 2266 O O . LYS B 2 78 ? 11.850 -0.638 -51.200 1.00 18.63 77 LYS B O 1
ATOM 2272 N N . ASN B 2 79 ? 10.233 -1.752 -50.085 1.00 16.38 78 ASN B N 1
ATOM 2273 C CA . ASN B 2 79 ? 10.045 -0.732 -49.046 1.00 16.34 78 ASN B CA 1
ATOM 2274 C C . ASN B 2 79 ? 9.705 0.632 -49.651 1.00 15.27 78 ASN B C 1
ATOM 2275 O O . ASN B 2 79 ? 10.239 1.667 -49.254 1.00 17.13 78 ASN B O 1
ATOM 2280 N N . MET B 2 80 ? 8.807 0.623 -50.643 1.00 13.44 79 MET B N 1
ATOM 2281 C CA . MET B 2 80 ? 8.478 1.792 -51.453 1.00 14.02 79 MET B CA 1
ATOM 2282 C C . MET B 2 80 ? 6.977 2.005 -51.544 1.00 11.60 79 MET B C 1
ATOM 2283 O O . MET B 2 80 ? 6.212 1.061 -51.745 1.00 14.60 79 MET B O 1
ATOM 2288 N N . GLY B 2 81 ? 6.573 3.263 -51.435 1.00 12.55 80 GLY B N 1
ATOM 2289 C CA . GLY B 2 81 ? 5.243 3.699 -51.820 1.00 12.04 80 GLY B CA 1
ATOM 2290 C C . GLY B 2 81 ? 5.355 4.561 -53.063 1.00 12.32 80 GLY B C 1
ATOM 2291 O O . GLY B 2 81 ? 6.393 5.185 -53.306 1.00 12.56 80 GLY B O 1
ATOM 2292 N N . TYR B 2 82 ? 4.277 4.618 -53.834 1.00 12.13 81 TYR B N 1
ATOM 2293 C CA . TYR B 2 82 ? 4.255 5.368 -55.081 1.00 10.90 81 TYR B CA 1
ATOM 2294 C C . TYR B 2 82 ? 2.982 6.189 -55.171 1.00 11.83 81 TYR B C 1
ATOM 2295 O O . TYR B 2 82 ? 1.919 5.773 -54.700 1.00 11.47 81 TYR B O 1
ATOM 2304 N N . LEU B 2 83 ? 3.087 7.355 -55.799 1.00 11.41 82 LEU B N 1
ATOM 2305 C CA . LEU B 2 83 ? 1.908 8.147 -56.138 1.00 9.92 82 LEU B CA 1
ATOM 2306 C C . LEU B 2 83 ? 2.055 8.574 -57.592 1.00 11.17 82 LEU B C 1
ATOM 2307 O O . LEU B 2 83 ? 2.881 9.438 -57.908 1.00 11.79 82 LEU B O 1
ATOM 2312 N N . GLN B 2 84 ? 1.270 7.954 -58.468 1.00 12.06 83 GLN B N 1
ATOM 2313 C CA . GLN B 2 84 ? 1.275 8.289 -59.887 1.00 11.41 83 GLN B CA 1
ATOM 2314 C C . GLN B 2 84 ? 0.401 9.515 -60.089 1.00 13.41 83 GLN B C 1
ATOM 2315 O O . GLN B 2 84 ? -0.769 9.517 -59.696 1.00 13.79 83 GLN B O 1
ATOM 2321 N N . LEU B 2 85 ? 0.963 10.566 -60.684 1.00 12.95 84 LEU B N 1
ATOM 2322 C CA . LEU B 2 85 ? 0.241 11.807 -60.936 1.00 13.54 84 LEU B CA 1
ATOM 2323 C C . LEU B 2 85 ? -0.012 11.914 -62.433 1.00 14.85 84 LEU B C 1
ATOM 2324 O O . LEU B 2 85 ? 0.908 12.228 -63.195 1.00 16.75 84 LEU B O 1
ATOM 2329 N N . ASN B 2 86 ? -1.245 11.671 -62.859 1.00 13.87 85 ASN B N 1
ATOM 2330 C CA . ASN B 2 86 ? -1.618 11.848 -64.255 1.00 15.59 85 ASN B CA 1
ATOM 2331 C C . ASN B 2 86 ? -2.487 13.086 -64.420 1.00 14.38 85 ASN B C 1
ATOM 2332 O O . ASN B 2 86 ? -3.070 13.604 -63.462 1.00 16.41 85 ASN B O 1
ATOM 2337 N N . SER B 2 87 ? -2.572 13.552 -65.669 1.00 18.15 86 SER B N 1
ATOM 2338 C CA . SER B 2 87 ? -3.451 14.666 -66.032 1.00 19.85 86 SER B CA 1
ATOM 2339 C C . SER B 2 87 ? -3.229 15.872 -65.122 1.00 17.37 86 SER B C 1
ATOM 2340 O O . SER B 2 87 ? -4.164 16.455 -64.568 1.00 18.06 86 SER B O 1
ATOM 2343 N N . LEU B 2 88 ? -1.960 16.238 -64.960 1.00 16.61 87 LEU B N 1
ATOM 2344 C CA . LEU B 2 88 ? -1.610 17.279 -64.006 1.00 16.71 87 LEU B CA 1
ATOM 2345 C C . LEU B 2 88 ? -2.144 18.631 -64.461 1.00 16.96 87 LEU B C 1
ATOM 2346 O O . LEU B 2 88 ? -2.188 18.933 -65.657 1.00 18.99 87 LEU B O 1
ATOM 2351 N N . GLU B 2 89 ? -2.570 19.437 -63.492 1.00 16.20 88 GLU B N 1
ATOM 2352 C CA . GLU B 2 89 ? -3.122 20.767 -63.681 1.00 20.67 88 GLU B CA 1
ATOM 2353 C C . GLU B 2 89 ? -2.263 21.781 -62.937 1.00 19.62 88 GLU B C 1
ATOM 2354 O O . GLU B 2 89 ? -1.612 21.432 -61.946 1.00 16.59 88 GLU B O 1
ATOM 2360 N N . PRO B 2 90 ? -2.256 23.047 -63.369 1.00 17.77 89 PRO B N 1
ATOM 2361 C CA . PRO B 2 90 ? -1.490 24.062 -62.636 1.00 17.34 89 PRO B CA 1
ATOM 2362 C C . PRO B 2 90 ? -1.817 24.106 -61.152 1.00 17.97 89 PRO B C 1
ATOM 2363 O O . PRO B 2 90 ? -0.917 24.322 -60.332 1.00 18.13 89 PRO B O 1
ATOM 2367 N N . GLU B 2 91 ? -3.078 23.865 -60.776 1.00 16.84 90 GLU B N 1
ATOM 2368 C CA . GLU B 2 91 ? -3.497 23.867 -59.377 1.00 17.98 90 GLU B CA 1
ATOM 2369 C C . GLU B 2 91 ? -2.922 22.709 -58.566 1.00 14.74 90 GLU B C 1
ATOM 2370 O O . GLU B 2 91 ? -3.076 22.701 -57.340 1.00 16.85 90 GLU B O 1
ATOM 2372 N N . ASP B 2 92 ? -2.269 21.744 -59.212 1.00 15.57 91 ASP B N 1
ATOM 2373 C CA . ASP B 2 92 ? -1.589 20.669 -58.497 1.00 13.44 91 ASP B CA 1
ATOM 2374 C C . ASP B 2 92 ? -0.175 21.051 -58.066 1.00 15.15 91 ASP B C 1
ATOM 2375 O O . ASP B 2 92 ? 0.486 20.245 -57.405 1.00 14.18 91 ASP B O 1
ATOM 2380 N N . THR B 2 93 ? 0.314 22.234 -58.443 1.00 13.56 92 THR B N 1
ATOM 2381 C CA . THR B 2 93 ? 1.650 22.670 -58.044 1.00 12.11 92 THR B CA 1
ATOM 2382 C C . THR B 2 93 ? 1.746 22.752 -56.528 1.00 13.24 92 THR B C 1
ATOM 2383 O O . THR B 2 93 ? 0.906 23.387 -55.876 1.00 13.63 92 THR B O 1
ATOM 2387 N N . ALA B 2 94 ? 2.771 22.107 -55.959 1.00 12.07 93 ALA B N 1
ATOM 2388 C CA . ALA B 2 94 ? 2.920 22.037 -54.506 1.00 12.41 93 ALA B CA 1
ATOM 2389 C C . ALA B 2 94 ? 4.176 21.244 -54.179 1.00 9.33 93 ALA B C 1
ATOM 2390 O O . ALA B 2 94 ? 4.746 20.563 -55.038 1.00 11.14 93 ALA B O 1
ATOM 2392 N N . VAL B 2 95 ? 4.580 21.319 -52.911 1.00 10.77 94 VAL B N 1
ATOM 2393 C CA . VAL B 2 95 ? 5.491 20.320 -52.357 1.00 11.37 94 VAL B CA 1
ATOM 2394 C C . VAL B 2 95 ? 4.644 19.144 -51.906 1.00 12.57 94 VAL B C 1
ATOM 2395 O O . VAL B 2 95 ? 3.665 19.329 -51.177 1.00 11.90 94 VAL B O 1
ATOM 2399 N N . TYR B 2 96 ? 4.997 17.951 -52.367 1.00 10.85 95 TYR B N 1
ATOM 2400 C CA . TYR B 2 96 ? 4.300 16.727 -52.006 1.00 10.19 95 TYR B CA 1
ATOM 2401 C C . TYR B 2 96 ? 5.116 15.988 -50.956 1.00 9.85 95 TYR B C 1
ATOM 2402 O O . TYR B 2 96 ? 6.334 15.814 -51.112 1.00 11.69 95 TYR B O 1
ATOM 2411 N N . TYR B 2 97 ? 4.441 15.539 -49.901 1.00 10.30 96 TYR B N 1
ATOM 2412 C CA . TYR B 2 97 ? 5.045 14.822 -48.785 1.00 10.93 96 TYR B CA 1
ATOM 2413 C C . TYR B 2 97 ? 4.412 13.450 -48.634 1.00 10.04 96 TYR B C 1
ATOM 2414 O O . TYR B 2 97 ? 3.191 13.302 -48.756 1.00 12.34 96 TYR B O 1
ATOM 2423 N N . CYS B 2 98 ? 5.235 12.454 -48.354 1.00 10.41 97 CYS B N 1
ATOM 2424 C CA . CYS B 2 98 ? 4.736 11.178 -47.872 1.00 10.98 97 CYS B CA 1
ATOM 2425 C C . CYS B 2 98 ? 4.927 11.117 -46.362 1.00 10.15 97 CYS B C 1
ATOM 2426 O O . CYS B 2 98 ? 5.811 11.773 -45.798 1.00 13.04 97 CYS B O 1
ATOM 2429 N N . ALA B 2 99 ? 4.056 10.359 -45.702 1.00 11.06 98 ALA B N 1
ATOM 2430 C CA . ALA B 2 99 ? 4.086 10.225 -44.256 1.00 10.58 98 ALA B CA 1
ATOM 2431 C C . ALA B 2 99 ? 3.575 8.839 -43.917 1.00 9.28 98 ALA B C 1
ATOM 2432 O O . ALA B 2 99 ? 2.792 8.257 -44.675 1.00 10.84 98 ALA B O 1
ATOM 2434 N N . MET B 2 100 ? 3.996 8.293 -42.778 1.00 9.65 99 MET B N 1
ATOM 2435 C CA . MET B 2 100 ? 3.469 6.981 -42.429 1.00 11.33 99 MET B CA 1
ATOM 2436 C C . MET B 2 100 ? 3.039 6.891 -40.974 1.00 9.15 99 MET B C 1
ATOM 2437 O O . MET B 2 100 ? 3.478 7.659 -40.111 1.00 10.62 99 MET B O 1
ATOM 2442 N N . SER B 2 101 ? 2.138 5.936 -40.735 1.00 8.45 100 SER B N 1
ATOM 2443 C CA . SER B 2 101 ? 1.504 5.722 -39.440 1.00 8.97 100 SER B CA 1
ATOM 2444 C C . SER B 2 101 ? 0.885 4.333 -39.445 1.00 9.59 100 SER B C 1
ATOM 2445 O O . SER B 2 101 ? 0.557 3.791 -40.505 1.00 10.77 100 SER B O 1
ATOM 2448 N N . ARG B 2 102 ? 0.676 3.769 -38.244 1.00 10.06 101 ARG B N 1
ATOM 2449 C CA . ARG B 2 102 ? -0.207 2.610 -38.134 1.00 11.06 101 ARG B CA 1
ATOM 2450 C C . ARG B 2 102 ? -1.637 2.988 -37.764 1.00 12.08 101 ARG B C 1
ATOM 2451 O O . ARG B 2 102 ? -2.464 2.089 -37.554 1.00 16.86 101 ARG B O 1
ATOM 2459 N N . VAL B 2 103 ? -1.949 4.292 -37.691 1.00 10.83 102 VAL B N 1
ATOM 2460 C CA . VAL B 2 103 ? -3.315 4.783 -37.536 1.00 12.81 102 VAL B CA 1
ATOM 2461 C C . VAL B 2 103 ? -3.876 5.036 -38.931 1.00 13.65 102 VAL B C 1
ATOM 2462 O O . VAL B 2 103 ? -3.181 5.555 -39.810 1.00 13.84 102 VAL B O 1
ATOM 2466 N N . ASP B 2 104 ? -5.137 4.679 -39.126 1.00 14.36 103 ASP B N 1
ATOM 2467 C CA . ASP B 2 104 ? -5.821 4.834 -40.408 1.00 16.02 103 ASP B CA 1
ATOM 2468 C C . ASP B 2 104 ? -6.595 6.149 -40.365 1.00 14.77 103 ASP B C 1
ATOM 2469 O O . ASP B 2 104 ? -7.644 6.233 -39.718 1.00 18.61 103 ASP B O 1
ATOM 2474 N N . THR B 2 105 ? -6.087 7.173 -41.047 1.00 15.15 104 THR B N 1
ATOM 2475 C CA . THR B 2 105 ? -6.708 8.490 -40.978 1.00 16.35 104 THR B CA 1
ATOM 2476 C C . THR B 2 105 ? -6.171 9.390 -42.086 1.00 16.54 104 THR B C 1
ATOM 2477 O O . THR B 2 105 ? -5.073 9.183 -42.611 1.00 15.93 104 THR B O 1
ATOM 2481 N N . ASP B 2 106 ? -6.958 10.403 -42.420 1.00 16.13 105 ASP B N 1
ATOM 2482 C CA . ASP B 2 106 ? -6.529 11.492 -43.285 1.00 18.42 105 ASP B CA 1
ATOM 2483 C C . ASP B 2 106 ? -5.936 12.666 -42.515 1.00 18.05 105 ASP B C 1
ATOM 2484 O O . ASP B 2 106 ? -5.505 13.647 -43.130 1.00 19.18 105 ASP B O 1
ATOM 2489 N N . SER B 2 107 ? -5.931 12.602 -41.168 1.00 16.33 106 SER B N 1
ATOM 2490 C CA . SER B 2 107 ? -5.452 13.735 -40.396 1.00 17.57 106 SER B CA 1
ATOM 2491 C C . SER B 2 107 ? -3.939 13.667 -40.261 1.00 14.39 106 SER B C 1
ATOM 2492 O O . SER B 2 107 ? -3.409 12.633 -39.821 1.00 16.67 106 SER B O 1
ATOM 2495 N N . PRO B 2 108 ? -3.220 14.737 -40.595 1.00 17.66 107 PRO B N 1
ATOM 2496 C CA . PRO B 2 108 ? -1.760 14.714 -40.440 1.00 17.99 107 PRO B CA 1
ATOM 2497 C C . PRO B 2 108 ? -1.313 14.528 -39.004 1.00 16.28 107 PRO B C 1
ATOM 2498 O O . PRO B 2 108 ? -0.183 14.081 -38.784 1.00 14.27 107 PRO B O 1
ATOM 2502 N N . ALA B 2 109 ? -2.173 14.831 -38.026 1.00 17.17 108 ALA B N 1
ATOM 2503 C CA . ALA B 2 109 ? -1.770 14.810 -36.624 1.00 15.50 108 ALA B CA 1
ATOM 2504 C C . ALA B 2 109 ? -1.357 13.429 -36.135 1.00 15.80 108 ALA B C 1
ATOM 2505 O O . ALA B 2 109 ? -0.615 13.338 -35.149 1.00 19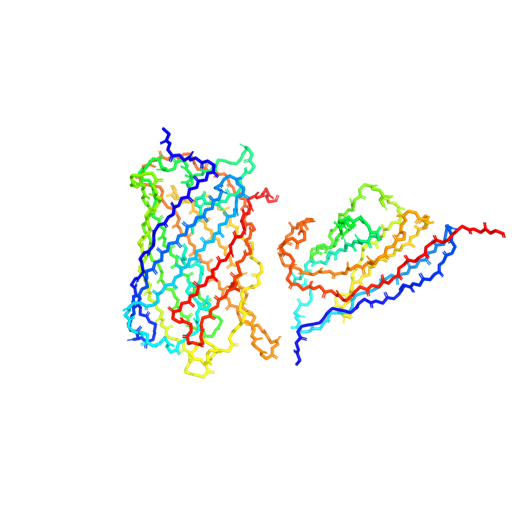.10 108 ALA B O 1
ATOM 2507 N N . PHE B 2 110 ? -1.814 12.354 -36.771 1.00 12.53 109 PHE B N 1
ATOM 2508 C CA . PHE B 2 110 ? -1.539 11.006 -36.302 1.00 12.38 109 PHE B CA 1
ATOM 2509 C C . PHE B 2 110 ? -0.420 10.321 -37.070 1.00 12.02 109 PHE B C 1
ATOM 2510 O O . PHE B 2 110 ? -0.198 9.122 -36.874 1.00 14.31 109 PHE B O 1
ATOM 2518 N N . TYR B 2 111 ? 0.291 11.041 -37.931 1.00 11.26 110 TYR B N 1
ATOM 2519 C CA . TYR B 2 111 ? 1.392 10.443 -38.671 1.00 11.57 110 TYR B CA 1
ATOM 2520 C C . TYR B 2 111 ? 2.691 10.620 -37.890 1.00 11.61 110 TYR B C 1
ATOM 2521 O O . TYR B 2 111 ? 2.928 11.669 -37.282 1.00 15.30 110 TYR B O 1
ATOM 2530 N N . ASP B 2 112 ? 3.526 9.592 -37.906 1.00 10.66 111 ASP B N 1
ATOM 2531 C CA . ASP B 2 112 ? 4.716 9.554 -37.066 1.00 11.96 111 ASP B CA 1
ATOM 2532 C C . ASP B 2 112 ? 5.957 10.066 -37.770 1.00 14.66 111 ASP B C 1
ATOM 2533 O O . ASP B 2 112 ? 6.854 10.618 -37.119 1.00 14.42 111 ASP B O 1
ATOM 2538 N N . TYR B 2 113 ? 6.048 9.858 -39.079 1.00 11.05 112 TYR B N 1
ATOM 2539 C CA . TYR B 2 113 ? 7.243 10.163 -39.853 1.00 10.79 112 TYR B CA 1
ATOM 2540 C C . TYR B 2 113 ? 6.818 10.861 -41.132 1.00 12.46 112 TYR B C 1
ATOM 2541 O O . TYR B 2 113 ? 5.800 10.501 -41.735 1.00 12.17 112 TYR B O 1
ATOM 2550 N N . TRP B 2 114 ? 7.621 11.839 -41.549 1.00 12.59 113 TRP B N 1
ATOM 2551 C CA . TRP B 2 114 ? 7.371 12.641 -42.738 1.00 14.32 113 TRP B CA 1
ATOM 2552 C C . TRP B 2 114 ? 8.633 12.678 -43.579 1.00 15.41 113 TRP B C 1
ATOM 2553 O O . TRP B 2 114 ? 9.742 12.784 -43.041 1.00 15.77 113 TRP B O 1
ATOM 2564 N N . GLY B 2 115 ? 8.462 12.618 -44.902 1.00 13.80 114 GLY B N 1
ATOM 2565 C CA . GLY B 2 115 ? 9.560 12.905 -45.805 1.00 16.78 114 GLY B CA 1
ATOM 2566 C C . GLY B 2 115 ? 9.860 14.391 -45.871 1.00 15.52 114 GLY B C 1
ATOM 2567 O O . GLY B 2 115 ? 9.122 15.226 -45.356 1.00 15.76 114 GLY B O 1
ATOM 2568 N N . GLN B 2 116 ? 10.967 14.723 -46.553 1.00 17.60 115 GLN B N 1
ATOM 2569 C CA . GLN B 2 116 ? 11.372 16.115 -46.713 1.00 16.74 115 GLN B CA 1
ATOM 2570 C C . GLN B 2 116 ? 10.590 16.833 -47.803 1.00 14.37 115 GLN B C 1
ATOM 2571 O O . GLN B 2 116 ? 10.659 18.064 -47.884 1.00 19.62 115 GLN B O 1
ATOM 2573 N N . GLY B 2 117 ? 9.846 16.109 -48.619 1.00 11.63 116 GLY B N 1
ATOM 2574 C CA . GLY B 2 117 ? 9.031 16.726 -49.648 1.00 13.37 116 GLY B CA 1
ATOM 2575 C C . GLY B 2 117 ? 9.711 16.726 -51.006 1.00 13.73 116 GLY B C 1
ATOM 2576 O O . GLY B 2 117 ? 10.944 16.746 -51.121 1.00 15.54 116 GLY B O 1
ATOM 2577 N N . THR B 2 118 ? 8.897 16.687 -52.061 1.00 12.18 117 THR B N 1
ATOM 2578 C CA . THR B 2 118 ? 9.399 16.799 -53.424 1.00 12.47 117 THR B CA 1
ATOM 2579 C C . THR B 2 118 ? 8.564 17.848 -54.148 1.00 12.75 117 THR B C 1
ATOM 2580 O O . THR B 2 118 ? 7.334 17.846 -54.051 1.00 12.38 117 THR B O 1
ATOM 2584 N N . GLN B 2 119 ? 9.229 18.767 -54.836 1.00 10.84 118 GLN B N 1
ATOM 2585 C CA . GLN B 2 119 ? 8.532 19.830 -55.547 1.00 11.24 118 GLN B CA 1
ATOM 2586 C C . GLN B 2 119 ? 7.924 19.325 -56.848 1.00 11.27 118 GLN B C 1
ATOM 2587 O O . GLN B 2 119 ? 8.594 18.655 -57.637 1.00 11.63 118 GLN B O 1
ATOM 2593 N N . VAL B 2 120 ? 6.649 19.647 -57.056 1.00 10.98 119 VAL B N 1
ATOM 2594 C CA . VAL B 2 120 ? 5.929 19.373 -58.298 1.00 12.29 119 VAL B CA 1
ATOM 2595 C C . VAL B 2 120 ? 5.407 20.707 -58.815 1.00 10.95 119 VAL B C 1
ATOM 2596 O O . VAL B 2 120 ? 4.623 21.374 -58.131 1.00 11.50 119 VAL B O 1
ATOM 2600 N N . THR B 2 121 ? 5.862 21.113 -60.000 1.00 12.07 120 THR B N 1
ATOM 2601 C CA . THR B 2 121 ? 5.416 22.355 -60.626 1.00 13.17 120 THR B CA 1
ATOM 2602 C C . THR B 2 121 ? 4.795 22.025 -61.968 1.00 12.26 120 THR B C 1
ATOM 2603 O O . THR B 2 121 ? 5.400 21.314 -62.772 1.00 12.59 120 THR B O 1
ATOM 2607 N N . VAL B 2 122 ? 3.568 22.499 -62.182 1.00 13.70 121 VAL B N 1
ATOM 2608 C CA . VAL B 2 122 ? 2.830 22.249 -63.416 1.00 14.03 121 VAL B CA 1
ATOM 2609 C C . VAL B 2 122 ? 2.593 23.589 -64.088 1.00 15.30 121 VAL B C 1
ATOM 2610 O O . VAL B 2 122 ? 1.874 24.442 -63.554 1.00 17.26 121 VAL B O 1
ATOM 2614 N N . SER B 2 123 ? 3.159 23.758 -65.261 1.00 15.11 122 SER B N 1
ATOM 2615 C CA . SER B 2 123 ? 3.085 25.024 -65.965 1.00 17.69 122 SER B CA 1
ATOM 2616 C C . SER B 2 123 ? 2.043 24.954 -67.072 1.00 22.91 122 SER B C 1
ATOM 2617 O O . SER B 2 123 ? 1.577 23.880 -67.460 1.00 25.23 122 SER B O 1
ATOM 2620 N N . THR B 2 124 ? 1.670 26.124 -67.568 1.00 27.78 123 THR B N 1
ATOM 2621 C CA . THR B 2 124 ? 0.875 26.154 -68.786 1.00 32.50 123 THR B CA 1
ATOM 2622 C C . THR B 2 124 ? 1.771 26.455 -69.981 1.00 37.69 123 THR B C 1
ATOM 2623 O O . THR B 2 124 ? 2.722 27.238 -69.862 1.00 33.97 123 THR B O 1
ATOM 2627 N N . PRO B 2 125 ? 1.519 25.842 -71.134 1.00 43.00 124 PRO B N 1
ATOM 2628 C CA . PRO B 2 125 ? 2.350 26.117 -72.308 1.00 45.66 124 PRO B CA 1
ATOM 2629 C C . PRO B 2 125 ? 2.101 27.523 -72.831 1.00 46.25 124 PRO B C 1
ATOM 2630 O O . PRO B 2 125 ? 1.035 28.112 -72.639 1.00 42.53 124 PRO B O 1
ATOM 2634 N N . ARG B 2 126 ? 3.120 28.066 -73.487 1.00 49.71 125 ARG B N 1
ATOM 2635 C CA . ARG B 2 126 ? 3.033 29.405 -74.055 1.00 56.02 125 ARG B CA 1
ATOM 2636 C C . ARG B 2 126 ? 3.732 29.458 -75.409 1.00 52.46 125 ARG B C 1
ATOM 2637 O O . ARG B 2 126 ? 4.232 28.446 -75.895 1.00 50.86 125 ARG B O 1
#

B-factor: mean 19.15, std 10.05, range [8.07, 60.54]

Foldseek 3Di:
DWDDQKAKEKEKEWEAAARQTWIKIKIKMHGQQQQKMKMKMFTPGRPPDQWACQVVQVVPPNSRAHEDPQFDSQQVVLPQAGKKKWKWKQWPQGKIKIKIKTWHADPRHIYMYMYMYIHDDDCPDCTSNVFWAAWDKWKWKWADDPLWIKTWIFIWIAGNVGDIITIIMIMTMGRPDRDDHGHIWIKIKGKHFPDADPSRRITMMMMGIYIDHD/DDWAWAKDFADEEAAQAKTKIKIAIPDDQLLLKKKWKWWAAPPDDIFTAKIAGSVGDIDGDPVCPPAWDWGADSVRNMIMIIGGRDDQVPWTWMKMFIANDDDRDPVRTDHIHPTDTHGYHYDD

Solvent-accessible surface area: 14844 Å² total